Protein AF-A0A4P5XYG2-F1 (afdb_monomer_lite)

Radius of gyration: 21.18 Å; chains: 1; bounding box: 60×66×64 Å

Sequence (331 aa):
MQEANALAVLDIAAAKITAILPFGLKDFSAAGVGLDASDKENRTTISPWPIRGMYQPDTVACFTCDGQEYLVTANEGESFEYPFYNETQRVSKLKNSKDKTKPALDPTRVPLSAEGEDGHSQSDLLKSDAIGRLEVSEACGDTDQDGDYDDLVCFGARSASIWRIVPATGEAQTRIELTWDSGSEMERTLRDRMPLAFNADNRKNSSQDDRSDARGPEPEGVAVAMISNHRIIFVGLERAGGVMMWDATNPTKPIFAGYFNRRDTSIDLTVDVDGDKVPDKLADVGDLGPEGLLVIPASSSPTKRPILVVCNEVSGTLSLFDITVAEVADK

Structure (mmCIF, N/CA/C/O backbone):
data_AF-A0A4P5XYG2-F1
#
_entry.id   AF-A0A4P5XYG2-F1
#
loop_
_atom_site.group_PDB
_atom_site.id
_atom_site.type_symbol
_atom_site.label_atom_id
_atom_site.label_alt_id
_atom_site.label_comp_id
_atom_site.label_asym_id
_atom_site.label_entity_id
_atom_site.label_seq_id
_atom_site.pdbx_PDB_ins_code
_atom_site.Cartn_x
_atom_site.Cartn_y
_atom_site.Cartn_z
_atom_site.occupancy
_atom_site.B_iso_or_equiv
_atom_site.auth_seq_id
_atom_site.auth_comp_id
_atom_site.auth_asym_id
_atom_site.auth_atom_id
_atom_site.pdbx_PDB_model_num
ATOM 1 N N . MET A 1 1 ? -10.251 12.172 2.838 1.00 74.62 1 MET A N 1
ATOM 2 C CA . MET A 1 1 ? -9.502 12.074 4.118 1.00 74.62 1 MET A CA 1
ATOM 3 C C . MET A 1 1 ? -8.494 10.936 4.089 1.00 74.62 1 MET A C 1
ATOM 5 O O . MET A 1 1 ? -7.461 11.092 4.719 1.00 74.62 1 MET A O 1
ATOM 9 N N . GLN A 1 2 ? -8.773 9.843 3.369 1.00 70.12 2 GLN A N 1
ATOM 10 C CA . GLN A 1 2 ? -7.856 8.714 3.165 1.00 70.12 2 GLN A CA 1
ATOM 11 C C . GLN A 1 2 ? -6.466 9.172 2.672 1.00 70.12 2 GLN A C 1
ATOM 13 O O . GLN A 1 2 ? -5.491 9.007 3.403 1.00 70.12 2 GLN A O 1
ATOM 18 N N . GLU A 1 3 ? -6.423 9.951 1.586 1.00 77.88 3 GLU A N 1
ATOM 19 C CA . GLU A 1 3 ? -5.213 10.628 1.072 1.00 77.88 3 GLU A CA 1
ATOM 20 C C . GLU A 1 3 ? -4.538 11.582 2.079 1.00 77.88 3 GLU A C 1
ATOM 22 O O . GLU A 1 3 ? -3.357 11.878 1.967 1.00 77.88 3 GLU A O 1
ATOM 27 N N . ALA A 1 4 ? -5.258 12.050 3.106 1.00 85.31 4 ALA A N 1
ATOM 28 C CA . ALA A 1 4 ? -4.724 12.901 4.175 1.00 85.31 4 ALA A CA 1
ATOM 29 C C . ALA A 1 4 ? -4.266 12.088 5.404 1.00 85.31 4 ALA A C 1
ATOM 31 O O . ALA A 1 4 ? -4.186 12.623 6.513 1.00 85.31 4 ALA A O 1
ATOM 32 N N . ASN A 1 5 ? -4.028 10.782 5.231 1.00 95.19 5 ASN A N 1
ATOM 33 C CA . ASN A 1 5 ? -3.562 9.864 6.269 1.00 95.19 5 ASN A CA 1
ATOM 34 C C . ASN A 1 5 ? -4.470 9.828 7.521 1.00 95.19 5 ASN A C 1
ATOM 36 O O . ASN A 1 5 ? -4.013 9.651 8.658 1.00 95.19 5 ASN A O 1
ATOM 40 N N . ALA A 1 6 ? -5.785 9.982 7.320 1.00 95.25 6 ALA A N 1
ATOM 41 C CA . ALA A 1 6 ? -6.762 9.987 8.404 1.00 95.25 6 ALA A CA 1
ATOM 42 C C . ALA A 1 6 ? -8.130 9.405 8.015 1.00 95.25 6 ALA A C 1
ATOM 44 O O . ALA A 1 6 ? -8.589 9.481 6.874 1.00 95.25 6 ALA A O 1
ATOM 45 N N . LEU A 1 7 ? -8.841 8.894 9.018 1.00 94.81 7 LEU A N 1
ATOM 46 C CA . LEU A 1 7 ? -10.218 8.428 8.922 1.00 94.81 7 LEU A CA 1
ATOM 47 C C . LEU A 1 7 ? -11.157 9.409 9.627 1.00 94.81 7 LEU A C 1
ATOM 49 O O . LEU A 1 7 ? -10.974 9.718 10.802 1.00 94.81 7 LEU A O 1
ATOM 53 N N . ALA A 1 8 ? -12.197 9.875 8.939 1.00 93.75 8 ALA A N 1
ATOM 54 C CA . ALA A 1 8 ? -13.232 10.693 9.561 1.00 93.75 8 ALA A CA 1
ATOM 55 C C . ALA A 1 8 ? -14.416 9.831 10.013 1.00 93.75 8 ALA A C 1
ATOM 57 O O . ALA A 1 8 ? -14.919 9.005 9.253 1.00 93.75 8 ALA A O 1
ATOM 58 N N . VAL A 1 9 ? -14.894 10.061 11.235 1.00 91.94 9 VAL A N 1
ATOM 59 C CA . VAL A 1 9 ? -16.120 9.444 11.754 1.00 91.94 9 VAL A CA 1
ATOM 60 C C . VAL A 1 9 ? -17.275 10.412 11.520 1.00 91.94 9 VAL A C 1
ATOM 62 O O . VAL A 1 9 ? -17.274 11.521 12.054 1.00 91.94 9 VAL A O 1
ATOM 65 N N . LEU A 1 10 ? -18.248 10.001 10.707 1.00 93.00 10 LEU A N 1
ATOM 66 C CA . LEU A 1 10 ? -19.423 10.796 10.355 1.00 93.00 10 LEU A CA 1
ATOM 67 C C . LEU A 1 10 ? -20.662 10.263 11.078 1.00 93.00 10 LEU A C 1
ATOM 69 O O . LEU A 1 10 ? -21.068 9.120 10.875 1.00 93.00 10 LEU A O 1
ATOM 73 N N . ASP A 1 11 ? -21.309 11.121 11.860 1.00 93.12 11 ASP A N 1
ATOM 74 C CA . ASP A 1 11 ? -22.700 10.911 12.247 1.00 93.12 11 ASP A CA 1
ATOM 75 C C . ASP A 1 11 ? -23.596 11.334 11.076 1.00 93.12 11 ASP A C 1
ATOM 77 O O . ASP A 1 11 ? -23.720 12.522 10.765 1.00 93.12 11 ASP A O 1
ATOM 81 N N . ILE A 1 12 ? -24.196 10.346 10.411 1.00 95.50 12 ILE A N 1
ATOM 82 C CA . ILE A 1 12 ? -25.037 10.555 9.227 1.00 95.50 12 ILE A CA 1
ATOM 83 C C . ILE A 1 12 ? -26.323 11.301 9.593 1.00 95.50 12 ILE A C 1
ATOM 85 O O . ILE A 1 12 ? -26.733 12.203 8.865 1.00 95.50 12 ILE A O 1
ATOM 89 N N . ALA A 1 13 ? -26.956 10.957 10.718 1.00 96.50 13 ALA A N 1
ATOM 90 C CA . ALA A 1 13 ? -28.218 11.570 11.124 1.00 96.50 13 ALA A CA 1
ATOM 91 C C . ALA A 1 13 ? -28.021 13.039 11.523 1.00 96.50 13 ALA A C 1
ATOM 93 O O . ALA A 1 13 ? -28.857 13.884 11.204 1.00 96.50 13 ALA A O 1
ATOM 94 N N . ALA A 1 14 ? -26.903 13.346 12.186 1.00 96.44 14 ALA A N 1
ATOM 95 C CA . ALA A 1 14 ? -26.540 14.707 12.569 1.00 96.44 14 ALA A CA 1
ATOM 96 C C . ALA A 1 14 ? -25.789 15.487 11.473 1.00 96.44 14 ALA A C 1
ATOM 98 O O . ALA A 1 14 ? -25.528 16.676 11.662 1.00 96.44 14 ALA A O 1
ATOM 99 N N . ALA A 1 15 ? -25.415 14.836 10.365 1.00 96.38 15 ALA A N 1
ATOM 100 C CA . ALA A 1 15 ? -24.555 15.379 9.311 1.00 96.38 15 ALA A CA 1
ATOM 101 C C . ALA A 1 15 ? -23.270 16.038 9.860 1.00 96.38 15 ALA A C 1
ATOM 103 O O . ALA A 1 15 ? -22.881 17.129 9.438 1.00 96.38 15 ALA A O 1
ATOM 104 N N . LYS A 1 16 ? -22.619 15.394 10.840 1.00 95.94 16 LYS A N 1
ATOM 105 C CA . LYS A 1 16 ? -21.484 15.968 11.580 1.00 95.94 16 LYS A CA 1
ATOM 106 C C . LYS A 1 16 ? -20.299 15.009 11.651 1.00 95.94 16 LYS A C 1
ATOM 108 O O . LYS A 1 16 ? -20.451 13.861 12.057 1.00 95.94 16 LYS A O 1
ATOM 113 N N . ILE A 1 17 ? -19.102 15.520 11.361 1.00 94.19 17 ILE A N 1
ATOM 114 C CA . ILE A 1 17 ? -17.851 14.824 11.686 1.00 94.19 17 ILE A CA 1
ATOM 115 C C . ILE A 1 17 ? -17.644 14.866 13.202 1.00 94.19 17 ILE A C 1
ATOM 117 O O . ILE A 1 17 ? -17.566 15.941 13.803 1.00 94.19 17 ILE A O 1
ATOM 121 N N . THR A 1 18 ? -17.600 13.695 13.828 1.00 92.06 18 THR A N 1
ATOM 122 C CA . THR A 1 18 ? -17.490 13.532 15.283 1.00 92.06 18 THR A CA 1
ATOM 123 C C . THR A 1 18 ? -16.067 13.237 15.735 1.00 92.06 18 THR A C 1
ATOM 125 O O . THR A 1 18 ? -15.728 13.556 16.873 1.00 92.06 18 THR A O 1
ATOM 128 N N . ALA A 1 19 ? -15.228 12.688 14.854 1.00 92.25 19 ALA A N 1
ATOM 129 C CA . ALA A 1 19 ? -13.811 12.462 15.108 1.00 92.25 19 ALA A CA 1
ATOM 130 C C . ALA A 1 19 ? -13.001 12.425 13.804 1.00 92.25 19 ALA A C 1
ATOM 132 O O . ALA A 1 19 ? -13.528 12.095 12.740 1.00 92.25 19 ALA A O 1
ATOM 133 N N . ILE A 1 20 ? -11.709 12.726 13.920 1.00 94.62 20 ILE A N 1
ATOM 134 C CA . ILE A 1 20 ? -10.689 12.469 12.900 1.00 94.62 20 ILE A CA 1
ATOM 135 C C . ILE A 1 20 ? -9.643 11.577 13.564 1.00 94.62 20 ILE A C 1
ATOM 137 O O . ILE A 1 20 ? -9.062 11.957 14.579 1.00 94.62 20 ILE A O 1
ATOM 141 N N . LEU A 1 21 ? -9.456 10.377 13.025 1.00 95.69 21 LEU A N 1
ATOM 142 C CA . LEU A 1 21 ? -8.581 9.345 13.565 1.00 95.69 21 LEU A CA 1
ATOM 143 C C . LEU A 1 21 ? -7.348 9.244 12.659 1.00 95.69 21 LEU A C 1
ATOM 145 O O . LEU A 1 21 ? -7.500 8.861 11.499 1.00 95.69 21 LEU A O 1
ATOM 149 N N . PRO A 1 22 ? -6.146 9.608 13.131 1.00 96.19 22 PRO A N 1
ATOM 150 C CA . PRO A 1 22 ? -4.943 9.506 12.314 1.00 96.19 22 PRO A CA 1
ATOM 151 C C . PRO A 1 22 ? -4.521 8.040 12.174 1.00 96.19 22 PRO A C 1
ATOM 153 O O . PRO A 1 22 ? -4.523 7.307 13.164 1.00 96.19 22 PRO A O 1
ATOM 156 N N . PHE A 1 23 ? -4.104 7.623 10.976 1.00 97.19 23 PHE A N 1
ATOM 157 C CA . PHE A 1 23 ? -3.462 6.312 10.807 1.00 97.19 23 PHE A CA 1
ATOM 158 C C . PHE A 1 23 ? -2.011 6.321 11.319 1.00 97.19 23 PHE A C 1
ATOM 160 O O . PHE A 1 23 ? -1.492 5.297 11.751 1.00 97.19 23 PHE A O 1
ATOM 167 N N . GLY A 1 24 ? -1.371 7.493 11.359 1.00 96.31 24 GLY A N 1
ATOM 168 C CA . GLY A 1 24 ? -0.017 7.656 11.888 1.00 96.31 24 GLY A CA 1
ATOM 169 C C . GLY A 1 24 ? 1.061 7.312 10.863 1.00 96.31 24 GLY A C 1
ATOM 170 O O . GLY A 1 24 ? 0.833 7.411 9.658 1.00 96.31 24 GLY A O 1
ATOM 171 N N . LEU A 1 25 ? 2.249 6.953 11.349 1.00 96.50 25 LEU A N 1
ATOM 172 C CA . LEU A 1 25 ? 3.424 6.697 10.518 1.00 96.50 25 LEU A CA 1
ATOM 173 C C . LEU A 1 25 ? 3.980 5.290 10.765 1.00 96.50 25 LEU A C 1
ATOM 175 O O . LEU A 1 25 ? 4.040 4.834 11.910 1.00 96.50 25 LEU A O 1
ATOM 179 N N . LYS A 1 26 ? 4.420 4.626 9.698 1.00 96.94 26 LYS A N 1
ATOM 180 C CA . LYS A 1 26 ? 5.211 3.393 9.728 1.00 96.94 26 LYS A CA 1
ATOM 181 C C . LYS A 1 26 ? 6.693 3.741 9.802 1.00 96.94 26 LYS A C 1
ATOM 183 O O . LYS A 1 26 ? 7.144 4.617 9.078 1.00 96.94 26 LYS A O 1
ATOM 188 N N . ASP A 1 27 ? 7.443 3.056 10.656 1.00 94.94 27 ASP A N 1
ATOM 189 C CA . ASP A 1 27 ? 8.897 3.204 10.771 1.00 94.94 27 ASP A CA 1
ATOM 190 C C . ASP A 1 27 ? 9.598 2.182 9.868 1.00 94.94 27 ASP A C 1
ATOM 192 O O . ASP A 1 27 ? 9.551 0.983 10.145 1.00 94.94 27 ASP A O 1
ATOM 196 N N . PHE A 1 28 ? 10.241 2.639 8.790 1.00 94.44 28 PHE A N 1
ATOM 197 C CA . PHE A 1 28 ? 10.941 1.769 7.840 1.00 94.44 28 PHE A CA 1
ATOM 198 C C . PHE A 1 28 ? 12.318 1.304 8.330 1.00 94.44 28 PHE A C 1
ATOM 200 O O . PHE A 1 28 ? 12.959 0.506 7.646 1.00 94.44 28 PHE A O 1
ATOM 207 N N . SER A 1 29 ? 12.777 1.735 9.508 1.00 89.75 29 SER A N 1
ATOM 208 C CA . SER A 1 29 ? 14.052 1.281 10.078 1.00 89.75 29 SER A CA 1
ATOM 209 C C . SER A 1 29 ? 13.936 -0.065 10.800 1.00 89.75 29 SER A C 1
ATOM 211 O O . SER A 1 29 ? 14.938 -0.749 11.024 1.00 89.75 29 SER A O 1
ATOM 213 N N . ALA A 1 30 ? 12.714 -0.479 11.147 1.00 87.81 30 ALA A N 1
ATOM 214 C CA . ALA A 1 30 ? 12.487 -1.706 11.891 1.00 87.81 30 ALA A CA 1
ATOM 215 C C . ALA A 1 30 ? 12.701 -2.972 11.033 1.00 87.81 30 ALA A C 1
ATOM 217 O O . ALA A 1 30 ? 12.627 -2.988 9.800 1.00 87.81 30 ALA A O 1
ATOM 218 N N . ALA A 1 31 ? 12.970 -4.092 11.705 1.00 84.56 31 ALA A N 1
ATOM 219 C CA . ALA A 1 31 ? 13.205 -5.366 11.035 1.00 84.56 31 ALA A CA 1
ATOM 220 C C . ALA A 1 31 ? 11.949 -5.860 10.292 1.00 84.56 31 ALA A C 1
ATOM 222 O O . ALA A 1 31 ? 10.852 -5.892 10.845 1.00 84.56 31 ALA A O 1
ATOM 223 N N . GLY A 1 32 ? 12.120 -6.300 9.041 1.00 84.62 32 GLY A N 1
ATOM 224 C CA . GLY A 1 32 ? 11.050 -6.904 8.233 1.00 84.62 32 GLY A CA 1
ATOM 225 C C . GLY A 1 32 ? 10.075 -5.920 7.575 1.00 84.62 32 GLY A C 1
ATOM 226 O O . GLY A 1 32 ? 9.210 -6.369 6.810 1.00 84.62 32 GLY A O 1
ATOM 227 N N . VAL A 1 33 ? 10.238 -4.617 7.824 1.00 91.50 33 VAL A N 1
ATOM 228 C CA . VAL A 1 33 ? 9.376 -3.549 7.296 1.00 91.50 33 VAL A CA 1
ATOM 229 C C . VAL A 1 33 ? 10.067 -2.599 6.327 1.00 91.50 33 VAL A C 1
ATOM 231 O O . VAL A 1 33 ? 9.374 -1.733 5.824 1.00 91.50 33 VAL A O 1
ATOM 234 N N . GLY A 1 34 ? 11.364 -2.772 6.046 1.00 92.06 34 GLY A N 1
ATOM 235 C CA . GLY A 1 34 ? 12.136 -1.935 5.118 1.00 92.06 34 GLY A CA 1
ATOM 236 C C . GLY A 1 34 ? 11.562 -1.850 3.698 1.00 92.06 34 GLY A C 1
ATOM 237 O O . GLY A 1 34 ? 10.601 -2.546 3.378 1.00 92.06 34 GLY A O 1
ATOM 238 N N . LEU A 1 35 ? 12.164 -1.025 2.848 1.00 95.12 35 LEU A N 1
ATOM 239 C CA . LEU A 1 35 ? 11.697 -0.771 1.484 1.00 95.12 35 LEU A CA 1
ATOM 240 C C . LEU A 1 35 ? 12.853 -0.737 0.483 1.00 95.12 35 LEU A C 1
ATOM 242 O O . LEU A 1 35 ? 14.012 -0.553 0.874 1.00 95.12 35 LEU A O 1
ATOM 246 N N . ASP A 1 36 ? 12.528 -0.909 -0.792 1.00 95.50 36 ASP A N 1
ATOM 247 C CA . ASP A 1 36 ? 13.401 -0.517 -1.900 1.00 95.50 36 ASP A CA 1
ATOM 248 C C . ASP A 1 36 ? 13.224 0.982 -2.189 1.00 95.50 36 ASP A C 1
ATOM 250 O O . ASP A 1 36 ? 12.111 1.439 -2.459 1.00 95.50 36 ASP A O 1
ATOM 254 N N . ALA A 1 37 ? 14.291 1.766 -2.002 1.00 93.19 37 ALA A N 1
ATOM 255 C CA . ALA A 1 37 ? 14.208 3.230 -1.920 1.00 93.19 37 ALA A CA 1
ATOM 256 C C . ALA A 1 37 ? 14.629 3.950 -3.204 1.00 93.19 37 ALA A C 1
ATOM 258 O O . ALA A 1 37 ? 14.589 5.185 -3.244 1.00 93.19 37 ALA A O 1
ATOM 259 N N . SER A 1 38 ? 15.120 3.218 -4.204 1.00 93.56 38 SER A N 1
ATOM 260 C CA . SER A 1 38 ? 15.824 3.810 -5.332 1.00 93.56 38 SER A CA 1
ATOM 261 C C . SER A 1 38 ? 15.597 3.033 -6.616 1.00 93.56 38 SER A C 1
ATOM 263 O O . SER A 1 38 ? 15.911 1.864 -6.706 1.00 93.56 38 SER A O 1
ATOM 265 N N . ASP A 1 39 ? 15.210 3.752 -7.664 1.00 93.31 39 ASP A N 1
ATOM 266 C CA . ASP A 1 39 ? 15.129 3.277 -9.050 1.00 93.31 39 ASP A CA 1
ATOM 267 C C . ASP A 1 39 ? 16.491 3.349 -9.793 1.00 93.31 39 ASP A C 1
ATOM 269 O O . ASP A 1 39 ? 16.554 3.470 -11.028 1.00 93.31 39 ASP A O 1
ATOM 273 N N . LYS A 1 40 ? 17.614 3.474 -9.069 1.00 91.69 40 LYS A N 1
ATOM 274 C CA . LYS A 1 40 ? 18.964 3.703 -9.642 1.00 91.69 40 LYS A CA 1
ATOM 275 C C . LYS A 1 40 ? 20.040 2.782 -9.091 1.00 91.69 40 LYS A C 1
ATOM 277 O O . LYS A 1 40 ? 21.154 2.776 -9.625 1.00 91.69 40 LYS A O 1
ATOM 282 N N . GLU A 1 41 ? 19.735 2.002 -8.068 1.00 71.62 41 GLU A N 1
ATOM 283 C CA . GLU A 1 41 ? 20.528 0.832 -7.745 1.00 71.62 41 GLU A CA 1
ATOM 284 C C . GLU A 1 41 ? 20.230 -0.219 -8.816 1.00 71.62 41 GLU A C 1
ATOM 286 O O . GLU A 1 41 ? 19.095 -0.604 -9.024 1.00 71.62 41 GLU A O 1
ATOM 291 N N . ASN A 1 42 ? 21.225 -0.681 -9.576 1.00 74.06 42 ASN A N 1
ATOM 292 C CA . ASN A 1 42 ? 21.008 -1.680 -10.641 1.00 74.06 42 ASN A CA 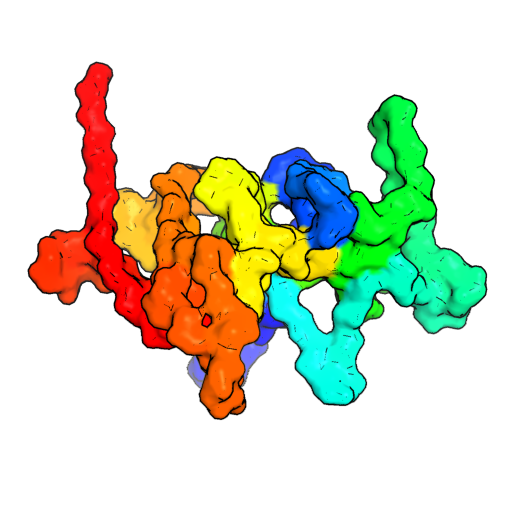1
ATOM 293 C C . ASN A 1 42 ? 20.647 -3.086 -10.079 1.00 74.06 42 ASN A C 1
ATOM 295 O O . ASN A 1 42 ? 21.102 -4.106 -10.604 1.00 74.06 42 ASN A O 1
ATOM 299 N N . ARG A 1 43 ? 19.930 -3.148 -8.953 1.00 81.12 43 ARG A N 1
ATOM 300 C CA . ARG A 1 43 ? 19.516 -4.319 -8.185 1.00 81.12 43 ARG A CA 1
ATOM 301 C C . ARG A 1 43 ? 18.356 -3.933 -7.258 1.00 81.12 43 ARG A C 1
ATOM 303 O O . ARG A 1 43 ? 18.395 -2.872 -6.666 1.00 81.12 43 ARG A O 1
ATOM 310 N N . THR A 1 44 ? 17.423 -4.851 -7.033 1.00 86.56 44 THR A N 1
ATOM 311 C CA . THR A 1 44 ? 16.381 -4.688 -6.010 1.00 86.56 44 THR A CA 1
ATOM 312 C C . THR A 1 44 ? 16.955 -4.898 -4.603 1.00 86.56 44 THR A C 1
ATOM 314 O O . THR A 1 44 ? 17.360 -6.021 -4.262 1.00 86.56 44 THR A O 1
ATOM 317 N N . THR A 1 45 ? 16.947 -3.863 -3.763 1.00 87.25 45 THR A N 1
ATOM 318 C CA . THR A 1 45 ? 17.389 -3.892 -2.366 1.00 87.25 45 THR A CA 1
ATOM 319 C C . THR A 1 45 ? 16.300 -3.412 -1.399 1.00 87.25 45 THR A C 1
ATOM 321 O O . THR A 1 45 ? 16.227 -2.252 -1.013 1.00 87.25 45 THR A O 1
ATOM 324 N N . ILE A 1 46 ? 15.545 -4.357 -0.836 1.00 92.31 46 ILE A N 1
ATOM 325 C CA . ILE A 1 46 ? 14.626 -4.065 0.276 1.00 92.31 46 ILE A CA 1
ATOM 326 C C . ILE A 1 46 ? 15.424 -3.989 1.584 1.00 92.31 46 ILE A C 1
ATOM 328 O O . ILE A 1 46 ? 15.834 -5.026 2.120 1.00 92.31 46 ILE A O 1
ATOM 332 N N . SER A 1 47 ? 15.620 -2.777 2.104 1.00 90.12 47 SER A N 1
ATOM 333 C CA . SER A 1 47 ? 16.465 -2.497 3.274 1.00 90.12 47 SER A CA 1
ATOM 334 C C . SER A 1 47 ? 15.756 -1.645 4.322 1.00 90.12 47 SER A C 1
ATOM 336 O O . SER A 1 47 ? 14.835 -0.895 3.994 1.00 90.12 47 SER A O 1
ATOM 338 N N . PRO A 1 48 ? 16.164 -1.737 5.600 1.00 90.19 48 PRO A N 1
ATOM 339 C CA . PRO A 1 48 ? 15.747 -0.761 6.590 1.00 90.19 48 PRO A CA 1
ATOM 340 C C . PRO A 1 48 ? 16.355 0.608 6.273 1.00 90.19 48 PRO A C 1
ATOM 342 O O . PRO A 1 48 ? 17.538 0.706 5.943 1.00 90.19 48 PRO A O 1
ATOM 345 N N . TRP A 1 49 ? 15.559 1.661 6.431 1.00 88.25 49 TRP A N 1
ATOM 346 C CA . TRP A 1 49 ? 15.991 3.044 6.227 1.00 88.25 49 TRP A CA 1
ATOM 347 C C . TRP A 1 49 ? 15.481 3.948 7.354 1.00 88.25 49 TRP A C 1
ATOM 349 O O . TRP A 1 49 ? 14.400 3.686 7.880 1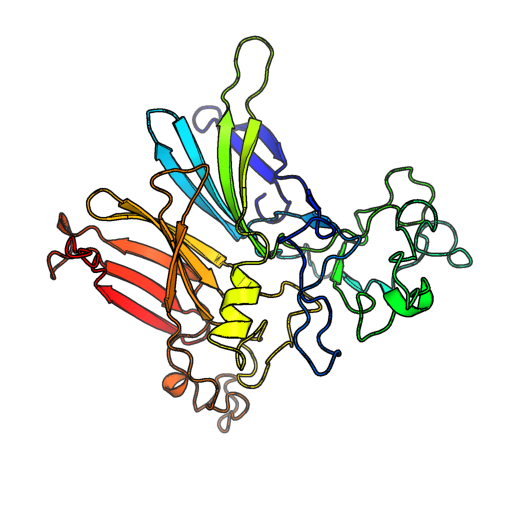.00 88.25 49 TRP A O 1
ATOM 359 N N . PRO A 1 50 ? 16.198 5.029 7.721 1.00 87.81 50 PRO A N 1
ATOM 360 C CA . PRO A 1 50 ? 15.751 5.999 8.724 1.00 87.81 50 PRO A CA 1
ATOM 361 C C . PRO A 1 50 ? 14.676 6.939 8.143 1.00 87.81 50 PRO A C 1
ATOM 363 O O . PRO A 1 50 ? 14.852 8.153 8.072 1.00 87.81 50 PRO A O 1
ATOM 366 N N . ILE A 1 51 ? 13.581 6.355 7.660 1.00 91.25 51 ILE A N 1
ATOM 367 C CA . ILE A 1 51 ? 12.460 7.019 6.993 1.00 91.25 51 ILE A CA 1
ATOM 368 C C . ILE A 1 51 ? 11.167 6.541 7.646 1.00 91.25 51 ILE A C 1
ATOM 370 O O . ILE A 1 51 ? 11.061 5.402 8.112 1.00 91.25 51 ILE A O 1
ATOM 374 N N . ARG A 1 52 ? 10.159 7.407 7.648 1.00 95.44 52 ARG A N 1
ATOM 375 C CA . ARG A 1 52 ? 8.798 7.067 8.043 1.00 95.44 52 ARG A CA 1
ATOM 376 C C . ARG A 1 52 ? 7.860 7.141 6.842 1.00 95.44 52 ARG A C 1
ATOM 378 O O . ARG A 1 52 ? 8.029 8.013 6.004 1.00 95.44 52 ARG A O 1
ATOM 385 N N . GLY A 1 53 ? 6.863 6.267 6.774 1.00 96.25 53 GLY A N 1
ATOM 386 C CA . GLY A 1 53 ? 5.812 6.302 5.751 1.00 96.25 53 GLY A CA 1
ATOM 387 C C . GLY A 1 53 ? 4.468 6.676 6.334 1.00 96.25 53 GLY A C 1
ATOM 388 O O . GLY A 1 53 ? 4.082 6.140 7.374 1.00 96.25 53 GLY A O 1
ATOM 389 N N . MET A 1 54 ? 3.728 7.556 5.672 1.00 97.31 54 MET A N 1
ATOM 390 C CA . MET A 1 54 ? 2.313 7.746 5.992 1.00 97.31 54 MET A CA 1
ATOM 391 C C . MET A 1 54 ? 1.528 6.499 5.586 1.00 97.31 54 MET A C 1
ATOM 393 O O . MET A 1 54 ? 1.675 6.035 4.466 1.00 97.31 54 MET A O 1
ATOM 397 N N . TYR A 1 55 ? 0.680 5.954 6.463 1.00 97.75 55 TYR A N 1
ATOM 398 C CA . TYR A 1 55 ? -0.167 4.818 6.074 1.00 97.75 55 TYR A CA 1
ATOM 399 C C . TYR A 1 55 ? -1.078 5.164 4.898 1.00 97.75 55 TYR A C 1
ATOM 401 O O . TYR A 1 55 ? -1.221 4.338 4.015 1.00 97.75 55 TYR A O 1
ATOM 409 N N . GLN A 1 56 ? -1.632 6.378 4.873 1.00 96.19 56 GLN A N 1
ATOM 410 C CA . GLN A 1 56 ? -2.191 7.041 3.690 1.00 96.19 56 GLN A CA 1
ATOM 411 C C . GLN A 1 56 ? -2.897 6.084 2.721 1.00 96.19 56 GLN A C 1
ATOM 413 O O . GLN A 1 56 ? -2.407 5.837 1.618 1.00 96.19 56 GLN A O 1
ATOM 418 N N . PRO A 1 57 ? -3.992 5.460 3.179 1.00 96.38 57 PRO A N 1
ATOM 419 C CA . PRO A 1 57 ? -4.611 4.421 2.396 1.00 96.38 57 PRO A CA 1
ATOM 420 C C . PRO A 1 57 ? -5.323 4.992 1.184 1.00 96.38 57 PRO A C 1
ATOM 422 O O . PRO A 1 57 ? -5.873 6.085 1.286 1.00 96.38 57 PRO A O 1
ATOM 425 N N . ASP A 1 58 ? -5.375 4.222 0.106 1.00 95.00 58 ASP A N 1
ATOM 426 C CA . ASP A 1 58 ? -6.316 4.459 -0.980 1.00 95.00 58 ASP A CA 1
ATOM 427 C C . AS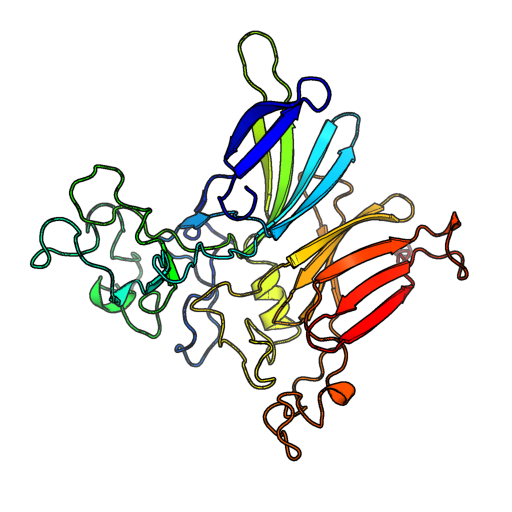P A 1 58 ? -7.676 3.864 -0.569 1.00 95.00 58 ASP A C 1
ATOM 429 O O . ASP A 1 58 ? -8.564 4.538 -0.024 1.00 95.00 58 ASP A O 1
ATOM 433 N N . THR A 1 59 ? -7.792 2.536 -0.655 1.00 95.94 59 THR A N 1
ATOM 434 C CA . THR A 1 59 ? -9.033 1.837 -0.338 1.00 95.94 59 THR A CA 1
ATOM 435 C C . THR A 1 59 ? -9.066 1.336 1.106 1.00 95.94 59 THR A C 1
ATOM 437 O O . THR A 1 59 ? -8.082 0.873 1.693 1.00 95.94 59 THR A O 1
ATOM 440 N N . VAL A 1 60 ? -10.266 1.389 1.696 1.00 96.31 60 VAL A N 1
ATOM 441 C CA . VAL A 1 60 ? -10.562 0.862 3.032 1.00 96.31 60 VAL A CA 1
ATOM 442 C C . VAL A 1 60 ? -11.740 -0.107 2.947 1.00 96.31 60 VAL A C 1
ATOM 444 O O . VAL A 1 60 ? -12.809 0.245 2.453 1.00 96.31 60 VAL A O 1
ATOM 447 N N . ALA A 1 61 ? -11.574 -1.309 3.490 1.00 97.12 61 ALA A N 1
ATOM 448 C CA . ALA A 1 61 ? -12.649 -2.278 3.690 1.00 97.12 61 ALA A CA 1
ATOM 449 C C . ALA A 1 61 ? -12.887 -2.514 5.187 1.00 97.12 61 ALA A C 1
ATOM 451 O O . ALA A 1 61 ? -12.002 -2.283 6.008 1.00 97.12 61 ALA A O 1
ATOM 452 N N . CYS A 1 62 ? -14.068 -3.000 5.566 1.00 96.94 62 CYS A N 1
ATOM 453 C CA . CYS A 1 62 ? -14.385 -3.319 6.957 1.00 96.94 62 CYS A CA 1
ATOM 454 C C . CYS A 1 62 ? -14.845 -4.769 7.121 1.00 96.94 62 CYS A C 1
ATOM 456 O O . CYS A 1 62 ? -15.405 -5.378 6.208 1.00 96.94 62 CYS A O 1
ATOM 458 N N . PHE A 1 63 ? -14.614 -5.330 8.306 1.00 97.75 63 PHE A N 1
ATOM 459 C CA . PHE A 1 63 ? -15.184 -6.614 8.700 1.00 97.75 63 PHE A CA 1
ATOM 460 C C . PHE A 1 63 ? -15.368 -6.699 10.216 1.00 97.75 63 PHE A C 1
ATOM 462 O O . PHE A 1 63 ? -14.764 -5.952 10.984 1.00 97.75 63 PHE A O 1
ATOM 469 N N . THR A 1 64 ? -16.172 -7.666 10.654 1.00 97.69 64 THR A N 1
ATOM 470 C CA . THR A 1 64 ? -16.346 -7.992 12.073 1.00 97.69 64 THR A CA 1
ATOM 471 C C . THR A 1 64 ? -15.756 -9.369 12.373 1.00 97.69 64 THR A C 1
ATOM 473 O O . THR A 1 64 ? -15.940 -10.323 11.608 1.00 97.69 64 THR A O 1
ATOM 476 N N . CYS A 1 65 ? -15.052 -9.489 13.497 1.00 96.69 65 CYS A N 1
ATOM 477 C CA . CYS A 1 65 ? -14.576 -10.755 14.052 1.00 96.69 65 CYS A CA 1
ATOM 478 C C . CYS A 1 65 ? -14.913 -10.794 15.540 1.00 96.69 65 CYS A C 1
ATOM 480 O O . CYS A 1 65 ? -14.519 -9.889 16.266 1.00 96.69 65 CYS A O 1
ATOM 482 N N . ASP A 1 66 ? -15.665 -11.804 15.982 1.00 95.06 66 ASP A N 1
ATOM 483 C CA . ASP A 1 66 ? -16.028 -11.998 17.396 1.00 95.06 66 ASP A CA 1
ATOM 484 C C . ASP A 1 66 ? -16.640 -10.753 18.071 1.00 95.06 66 ASP A C 1
ATOM 486 O O . ASP A 1 66 ? -16.386 -10.454 19.234 1.00 95.06 66 ASP A O 1
ATOM 490 N N . GLY A 1 67 ? -17.447 -9.995 17.318 1.00 96.06 67 GLY A N 1
ATOM 491 C CA . GLY A 1 67 ? -18.081 -8.756 17.783 1.00 96.06 67 GLY A CA 1
ATOM 492 C C . GLY A 1 67 ? -17.179 -7.515 17.775 1.00 96.06 67 GLY A C 1
ATOM 493 O O . GLY A 1 67 ? -17.663 -6.428 18.074 1.00 96.06 67 GLY A O 1
ATOM 494 N N . GLN A 1 68 ? -15.904 -7.646 17.403 1.00 97.75 68 GLN A N 1
ATOM 495 C CA . GLN A 1 68 ? -14.972 -6.536 17.215 1.00 97.75 68 GLN A CA 1
ATOM 496 C C . GLN A 1 68 ? -14.952 -6.085 15.747 1.00 97.75 68 GLN A C 1
ATOM 498 O O . GLN A 1 68 ? -14.820 -6.904 14.836 1.00 97.75 68 GLN A O 1
ATOM 503 N N . GLU A 1 69 ? -15.059 -4.776 15.518 1.00 97.81 69 GLU A N 1
ATOM 504 C CA . GLU A 1 69 ? -14.933 -4.157 14.196 1.00 97.81 69 GLU A CA 1
ATOM 505 C C . GLU A 1 69 ? -13.470 -3.908 13.826 1.00 97.81 69 GLU A C 1
ATOM 507 O O . GLU A 1 69 ? -12.672 -3.437 14.649 1.00 97.81 69 GLU A O 1
ATOM 512 N N . TYR A 1 70 ? -13.145 -4.203 12.572 1.00 98.44 70 TYR A N 1
ATOM 513 C CA . TYR A 1 70 ? -11.831 -4.015 11.983 1.00 98.44 70 TYR A CA 1
ATOM 514 C C . TYR A 1 70 ? -11.928 -3.286 10.645 1.00 98.44 70 TYR A C 1
ATOM 516 O O . TYR A 1 70 ? -12.906 -3.432 9.908 1.00 98.44 70 TYR A O 1
ATOM 524 N N . LEU A 1 71 ? -10.870 -2.552 10.324 1.00 98.19 71 LEU A N 1
ATOM 525 C CA . LEU A 1 71 ? -10.614 -1.968 9.015 1.00 98.19 71 LEU A CA 1
ATOM 526 C C . LEU A 1 71 ? -9.439 -2.692 8.371 1.00 98.19 71 LEU A C 1
ATOM 528 O O . LEU A 1 71 ? -8.481 -3.037 9.059 1.00 98.19 71 LEU A O 1
ATOM 532 N N . VAL A 1 72 ? -9.498 -2.866 7.060 1.00 98.56 72 VAL A N 1
ATOM 533 C CA . VAL A 1 72 ? -8.363 -3.240 6.221 1.00 98.56 72 VAL A CA 1
ATOM 534 C C . VAL A 1 72 ? -8.055 -2.067 5.318 1.00 98.56 72 VAL A C 1
ATOM 536 O O . VAL A 1 72 ? -8.978 -1.504 4.732 1.00 98.56 72 VAL A O 1
ATOM 539 N N . THR A 1 73 ? -6.785 -1.711 5.204 1.00 98.44 73 THR A N 1
ATOM 540 C CA . THR A 1 73 ? -6.336 -0.601 4.368 1.00 98.44 73 THR A CA 1
ATOM 541 C C . THR A 1 73 ? -5.301 -1.061 3.354 1.00 98.44 73 THR A C 1
ATOM 543 O O . THR A 1 73 ? -4.460 -1.895 3.692 1.00 98.44 73 THR A O 1
ATOM 546 N N . ALA A 1 74 ? -5.366 -0.525 2.137 1.00 98.06 74 ALA A N 1
ATOM 547 C CA . ALA A 1 74 ? -4.299 -0.593 1.143 1.00 98.06 74 ALA A CA 1
ATOM 548 C C . ALA A 1 74 ? -3.543 0.735 1.159 1.00 98.06 74 ALA A C 1
ATOM 550 O O . ALA A 1 74 ? -4.117 1.779 0.875 1.00 98.06 74 ALA A O 1
ATOM 551 N N . ASN A 1 75 ? -2.292 0.700 1.607 1.00 98.19 75 ASN A N 1
ATOM 552 C CA . ASN A 1 75 ? -1.506 1.875 1.966 1.00 98.19 75 ASN A CA 1
ATOM 553 C C . ASN A 1 75 ? -0.629 2.339 0.800 1.00 98.19 75 ASN A C 1
ATOM 555 O O . ASN A 1 75 ? 0.584 2.094 0.804 1.00 98.19 75 ASN A O 1
ATOM 559 N N . GLU A 1 76 ? -1.269 2.951 -0.189 1.00 96.19 76 GLU A N 1
ATOM 560 C CA . GLU A 1 76 ? -0.680 3.320 -1.475 1.00 96.19 76 GLU A CA 1
ATOM 561 C C . GLU A 1 76 ? 0.260 4.529 -1.371 1.00 96.19 76 GLU A C 1
ATOM 563 O O . GLU A 1 76 ? 1.464 4.400 -1.600 1.00 96.19 76 GLU A O 1
ATOM 568 N N . GLY A 1 77 ? -0.269 5.674 -0.922 1.00 95.00 77 GLY A N 1
ATOM 569 C CA . GLY A 1 77 ? 0.491 6.911 -0.778 1.00 95.00 77 GLY A CA 1
ATOM 570 C C . GLY A 1 77 ? 0.287 7.956 -1.874 1.00 95.00 77 GLY A C 1
ATOM 571 O O . GLY A 1 77 ? 1.271 8.557 -2.321 1.00 95.00 77 GLY A O 1
ATOM 572 N N . GLU A 1 78 ? -0.948 8.212 -2.305 1.00 90.88 78 GLU A N 1
ATOM 573 C CA . GLU A 1 78 ? -1.222 9.342 -3.199 1.00 90.88 78 GLU A CA 1
ATOM 574 C C . GLU A 1 78 ? -0.871 10.681 -2.524 1.00 90.88 78 GLU A C 1
ATOM 576 O O . GLU A 1 78 ? -1.272 10.977 -1.398 1.00 90.88 78 GLU A O 1
ATOM 581 N N . SER A 1 79 ? -0.083 11.503 -3.208 1.00 87.31 79 SER A N 1
ATOM 582 C CA . SER A 1 79 ? 0.384 12.800 -2.708 1.00 87.31 79 SER A CA 1
ATOM 583 C C . SER A 1 79 ? -0.638 13.911 -2.933 1.00 87.31 79 SER A C 1
ATOM 585 O O . SER A 1 79 ? -1.433 13.881 -3.867 1.00 87.31 79 SER A O 1
ATOM 587 N N . PHE A 1 80 ? -0.573 14.969 -2.124 1.00 83.81 80 PHE A N 1
ATOM 588 C CA . PHE A 1 80 ? -1.446 16.124 -2.307 1.00 83.81 80 PHE A CA 1
ATOM 589 C C . PHE A 1 80 ? -0.905 17.071 -3.398 1.00 83.81 80 PHE A C 1
ATOM 591 O O . PHE A 1 80 ? -0.148 18.007 -3.119 1.00 83.81 80 PHE A O 1
ATOM 598 N N . GLU A 1 81 ? -1.310 16.851 -4.654 1.00 82.56 81 GLU A N 1
ATOM 599 C CA . GLU A 1 81 ? -0.864 17.641 -5.812 1.00 82.56 81 GLU A CA 1
ATOM 600 C C . GLU A 1 81 ? -2.003 18.430 -6.488 1.00 82.56 81 GLU A C 1
ATOM 602 O O . GLU A 1 81 ? -2.976 17.886 -7.003 1.00 82.56 81 GLU A O 1
ATOM 607 N N . TYR A 1 82 ? -1.856 19.756 -6.539 1.00 82.31 82 TYR A N 1
ATOM 608 C CA . TYR A 1 82 ? -2.749 20.696 -7.224 1.00 82.31 82 TYR A CA 1
ATOM 609 C C . TYR A 1 82 ? -1.935 21.643 -8.120 1.00 82.31 82 TYR A C 1
ATOM 611 O O . TYR A 1 82 ? -0.751 21.869 -7.871 1.00 82.31 82 TYR A O 1
ATOM 619 N N . PRO A 1 83 ? -2.544 22.315 -9.119 1.00 87.25 83 PRO A N 1
ATOM 620 C CA . PRO A 1 83 ? -1.815 23.202 -10.037 1.00 87.25 83 PRO A CA 1
ATOM 621 C C . PRO A 1 83 ? -0.955 24.306 -9.388 1.00 87.25 83 PRO A C 1
ATOM 623 O O . PRO A 1 83 ? -0.083 24.870 -10.043 1.00 87.25 83 PRO A O 1
ATOM 626 N N . PHE A 1 84 ? -1.215 24.652 -8.126 1.00 88.19 84 PHE A N 1
ATOM 627 C CA . PHE A 1 84 ? -0.527 25.699 -7.363 1.00 88.19 84 PHE A CA 1
ATOM 628 C C . PHE A 1 84 ? 0.141 25.190 -6.077 1.00 88.19 84 PHE A C 1
ATOM 630 O O . PHE A 1 84 ? 0.675 25.997 -5.317 1.00 88.19 84 PHE A O 1
ATOM 637 N N . TYR A 1 85 ? 0.103 23.883 -5.813 1.00 87.19 85 TYR A N 1
ATOM 638 C CA . TYR A 1 85 ? 0.708 23.287 -4.629 1.00 87.19 85 TYR A CA 1
ATOM 639 C C . TYR A 1 85 ? 1.142 21.853 -4.923 1.00 87.19 85 TYR A C 1
ATOM 641 O O . TYR A 1 85 ? 0.329 21.043 -5.351 1.00 87.19 85 TYR A O 1
ATOM 649 N N . ASN A 1 86 ? 2.413 21.553 -4.682 1.00 89.69 86 ASN A N 1
ATOM 650 C CA . ASN A 1 86 ? 2.940 20.200 -4.725 1.00 89.69 86 ASN A CA 1
ATOM 651 C C . ASN A 1 86 ? 3.688 19.968 -3.408 1.00 89.69 86 ASN A C 1
ATOM 653 O O . ASN A 1 86 ? 4.573 20.752 -3.066 1.00 89.69 86 ASN A O 1
ATOM 657 N N . GLU A 1 87 ? 3.271 18.951 -2.662 1.00 90.69 87 GLU A N 1
ATOM 658 C CA . GLU A 1 87 ? 3.894 18.547 -1.402 1.00 90.69 87 GLU A CA 1
ATOM 659 C C . GLU A 1 87 ? 5.145 17.680 -1.615 1.00 90.69 87 GLU A C 1
ATOM 661 O O . GLU A 1 87 ? 6.005 17.598 -0.742 1.00 90.69 87 GLU A O 1
ATOM 666 N N . THR A 1 88 ? 5.251 17.030 -2.769 1.00 94.81 88 THR A N 1
ATOM 667 C CA . THR A 1 88 ? 6.271 16.043 -3.103 1.00 94.81 88 THR A CA 1
ATOM 668 C C . THR A 1 88 ? 7.624 16.691 -3.388 1.00 94.81 88 THR A C 1
ATOM 670 O O . THR A 1 88 ? 7.769 17.567 -4.245 1.00 94.81 88 THR A O 1
ATOM 673 N N . GLN A 1 89 ? 8.667 16.179 -2.737 1.00 95.31 89 GLN A N 1
ATOM 674 C CA . GLN A 1 89 ? 10.058 16.501 -3.034 1.00 95.31 89 GLN A CA 1
ATOM 675 C C . GLN A 1 89 ? 10.951 15.275 -2.917 1.00 95.31 89 GLN A C 1
ATOM 677 O O . GLN A 1 89 ? 10.690 14.355 -2.155 1.00 95.31 89 GLN A O 1
ATOM 682 N N . ARG A 1 90 ? 12.065 15.279 -3.646 1.00 96.25 90 ARG A N 1
ATOM 683 C CA . ARG A 1 90 ? 13.110 14.267 -3.463 1.00 96.25 90 ARG A CA 1
ATOM 684 C C . ARG A 1 90 ? 13.975 14.595 -2.259 1.00 96.25 90 ARG A C 1
ATOM 686 O O . ARG A 1 90 ? 14.401 15.742 -2.125 1.00 96.25 90 ARG A O 1
ATOM 693 N N . VAL A 1 91 ? 14.370 13.595 -1.472 1.00 94.81 91 VAL A N 1
ATOM 694 C CA . VAL A 1 91 ? 15.243 13.801 -0.296 1.00 94.81 91 VAL A CA 1
ATOM 695 C C . VAL A 1 91 ? 16.483 14.656 -0.628 1.00 94.81 91 VAL A C 1
ATOM 697 O O . VAL A 1 91 ? 16.790 15.616 0.073 1.00 94.81 91 VAL A O 1
ATOM 700 N N . SER A 1 92 ? 17.163 14.395 -1.752 1.00 93.31 92 SER A N 1
ATOM 701 C CA . SER A 1 92 ? 18.357 15.150 -2.194 1.00 93.31 92 SER A CA 1
ATOM 702 C C . SER A 1 92 ? 18.102 16.611 -2.594 1.00 93.31 92 SER A C 1
ATOM 704 O O . SER A 1 92 ? 19.046 17.357 -2.876 1.00 93.31 92 SER A O 1
ATOM 706 N N . LYS A 1 93 ? 16.839 17.027 -2.684 1.00 95.06 93 LYS A N 1
ATOM 707 C CA . LYS A 1 93 ? 16.408 18.373 -3.080 1.00 95.06 93 LYS A CA 1
ATOM 708 C C . LYS A 1 93 ? 15.811 19.177 -1.933 1.00 95.06 93 LYS A C 1
ATOM 710 O O . LYS A 1 93 ? 15.594 20.377 -2.133 1.00 95.06 93 LYS A O 1
ATOM 715 N N . LEU A 1 94 ? 15.611 18.556 -0.769 1.00 94.19 94 LEU A N 1
ATOM 716 C CA . LEU A 1 94 ? 15.178 19.236 0.446 1.00 94.19 94 LEU A CA 1
ATOM 717 C C . LEU A 1 94 ? 16.119 20.392 0.790 1.00 94.19 94 LEU A C 1
ATOM 719 O O . LEU A 1 94 ? 17.322 20.379 0.504 1.00 94.19 94 LEU A O 1
ATOM 723 N N . LYS A 1 95 ? 15.544 21.428 1.394 1.00 94.31 95 LYS A N 1
ATOM 724 C CA . LYS A 1 95 ? 16.246 22.639 1.821 1.00 94.31 95 LYS A CA 1
ATOM 725 C C . LYS A 1 95 ? 15.729 23.035 3.187 1.00 94.31 95 LYS A C 1
ATOM 727 O O . LYS A 1 95 ? 14.530 22.936 3.425 1.00 94.31 95 LYS A O 1
ATOM 732 N N . ASN A 1 96 ? 16.614 23.577 4.017 1.00 94.75 96 ASN A N 1
ATOM 733 C CA . ASN A 1 96 ? 16.185 24.230 5.241 1.00 94.75 96 ASN A CA 1
ATOM 734 C C . ASN A 1 96 ? 15.239 25.397 4.899 1.00 94.75 96 ASN A C 1
ATOM 736 O O . ASN A 1 96 ? 15.556 26.248 4.053 1.00 94.75 96 ASN A O 1
ATOM 740 N N . SER A 1 97 ? 14.065 25.408 5.525 1.00 94.94 97 SER A N 1
ATOM 741 C CA . SER A 1 97 ? 12.974 26.334 5.215 1.00 94.94 97 SER A CA 1
ATOM 742 C C . SER A 1 97 ? 13.262 27.764 5.688 1.00 94.94 97 SER A C 1
ATOM 744 O O . SER A 1 97 ? 12.765 28.722 5.087 1.00 94.94 97 SER A O 1
ATOM 746 N N . LYS A 1 98 ? 14.118 27.932 6.705 1.00 95.06 98 LYS A N 1
ATOM 747 C CA . LYS A 1 98 ? 14.478 29.237 7.282 1.00 95.06 98 LYS A CA 1
ATOM 748 C C . LYS A 1 98 ? 15.774 29.818 6.730 1.00 95.06 98 LYS A C 1
ATOM 750 O O . LYS A 1 98 ? 15.875 31.035 6.577 1.00 95.06 98 LYS A O 1
ATOM 755 N N . ASP A 1 99 ? 16.762 28.980 6.434 1.00 94.19 99 ASP A N 1
ATOM 756 C CA . ASP A 1 99 ? 18.072 29.403 5.939 1.00 94.19 99 ASP A CA 1
ATOM 757 C C . ASP A 1 99 ? 18.656 28.376 4.966 1.00 94.19 99 ASP A C 1
ATOM 759 O O . ASP A 1 99 ? 19.256 27.382 5.358 1.00 94.19 99 ASP A O 1
ATOM 763 N N . LYS A 1 100 ? 18.565 28.672 3.667 1.00 92.94 100 LYS A N 1
ATOM 764 C CA . LYS A 1 100 ? 19.035 27.792 2.583 1.00 92.94 100 LYS A CA 1
ATOM 765 C C . LYS A 1 100 ? 20.552 27.552 2.571 1.00 92.94 100 LYS A C 1
ATOM 767 O O . LYS A 1 100 ? 21.021 26.785 1.733 1.00 92.94 100 LYS A O 1
ATOM 772 N N . THR A 1 101 ? 21.322 28.232 3.423 1.00 91.94 101 THR A N 1
ATOM 773 C CA . THR A 1 101 ? 22.761 27.979 3.601 1.00 91.94 101 THR A CA 1
ATOM 774 C C . THR A 1 101 ? 23.052 26.910 4.657 1.00 91.94 101 THR A C 1
ATOM 776 O O . THR A 1 101 ? 24.182 26.425 4.729 1.00 91.94 101 THR A O 1
ATOM 779 N N . LYS A 1 102 ? 22.043 26.517 5.445 1.00 90.25 102 LYS A N 1
ATOM 780 C CA . LYS A 1 102 ? 22.121 25.452 6.448 1.00 90.25 102 LYS A CA 1
ATOM 781 C C . LYS A 1 102 ? 21.745 24.081 5.868 1.00 90.25 102 LYS A C 1
ATOM 783 O O . LYS A 1 102 ? 21.080 24.022 4.828 1.00 90.25 102 LYS A O 1
ATOM 788 N N . PRO A 1 103 ? 22.161 22.978 6.522 1.00 87.94 103 PRO A N 1
ATOM 789 C CA . PRO A 1 103 ? 21.738 21.629 6.157 1.00 87.94 103 PRO A CA 1
ATOM 790 C C . PRO A 1 103 ? 20.217 21.488 6.144 1.00 87.94 103 PRO A C 1
ATOM 792 O O . PRO A 1 103 ? 19.528 22.097 6.955 1.00 87.94 103 PRO A O 1
ATOM 795 N N . ALA A 1 104 ? 19.707 20.679 5.217 1.00 91.50 104 ALA A N 1
ATOM 796 C CA . ALA A 1 104 ? 18.283 20.383 5.135 1.00 91.50 104 ALA A CA 1
ATOM 797 C C . ALA A 1 104 ? 17.830 19.309 6.131 1.00 91.50 104 ALA A C 1
ATOM 799 O O . ALA A 1 104 ? 16.652 19.259 6.427 1.00 91.50 104 ALA A O 1
ATOM 800 N N . LEU A 1 105 ? 18.727 18.447 6.613 1.00 90.56 105 LEU A N 1
ATOM 801 C CA . LEU A 1 105 ? 18.389 17.369 7.547 1.00 90.56 105 LEU A CA 1
ATOM 802 C C . LEU A 1 105 ? 19.096 17.608 8.875 1.00 90.56 105 LEU A C 1
ATOM 804 O O . LEU A 1 105 ? 20.302 17.895 8.848 1.00 90.56 105 LEU A O 1
ATOM 808 N N . ASP A 1 106 ? 18.387 17.400 9.984 1.00 87.12 106 ASP A N 1
ATOM 809 C CA . ASP A 1 106 ? 18.978 17.424 11.320 1.00 87.12 106 ASP A CA 1
ATOM 810 C C . ASP A 1 106 ? 19.928 16.217 11.474 1.00 87.12 106 ASP A C 1
ATOM 812 O O . ASP A 1 106 ? 19.488 15.057 11.467 1.00 87.12 106 ASP A O 1
ATOM 816 N N . PRO A 1 107 ? 21.244 16.444 11.643 1.00 76.31 107 PRO A N 1
ATOM 817 C CA . PRO A 1 107 ? 22.214 15.364 11.794 1.00 76.31 107 PRO A CA 1
ATOM 818 C C . PRO A 1 107 ? 22.065 14.566 13.099 1.00 76.31 107 PRO A C 1
ATOM 820 O O . PRO A 1 107 ? 22.671 13.501 13.228 1.00 76.31 107 PRO A O 1
ATOM 823 N N . THR A 1 108 ? 21.317 15.071 14.082 1.00 78.31 108 THR A N 1
ATOM 824 C CA . THR A 1 108 ? 21.087 14.417 15.376 1.00 78.31 108 THR A CA 1
ATOM 825 C C . THR A 1 108 ? 19.847 13.526 15.391 1.00 78.31 108 THR A C 1
ATOM 827 O O . THR A 1 108 ? 19.753 12.648 16.253 1.00 78.31 108 THR A O 1
ATOM 830 N N . ARG A 1 109 ? 18.923 13.709 14.438 1.00 77.44 109 ARG A N 1
ATOM 831 C CA . ARG A 1 109 ? 17.612 13.035 14.429 1.00 77.44 109 ARG A CA 1
ATOM 832 C C . ARG A 1 109 ? 17.370 12.124 13.242 1.00 77.44 109 ARG A C 1
ATOM 834 O O . ARG A 1 109 ? 16.702 11.106 13.409 1.00 77.44 109 ARG A O 1
ATOM 841 N N . VAL A 1 110 ? 18.019 12.390 12.115 1.00 73.56 110 VAL A N 1
ATOM 842 C CA . VAL A 1 110 ? 18.161 11.423 11.026 1.00 73.56 110 VAL A CA 1
ATOM 843 C C . VAL A 1 110 ? 19.543 10.784 11.176 1.00 73.56 110 VAL A C 1
ATOM 845 O O . VAL A 1 110 ? 20.503 11.349 10.662 1.00 73.56 110 VAL A O 1
ATOM 848 N N . PRO A 1 111 ? 19.719 9.665 11.913 1.00 60.97 111 PRO A N 1
ATOM 849 C CA . PRO A 1 111 ? 21.046 9.121 12.192 1.00 60.97 111 PRO A CA 1
ATOM 850 C C . PRO A 1 111 ? 21.776 8.772 10.889 1.00 60.97 111 PRO A C 1
ATOM 852 O O . PRO A 1 111 ? 21.398 7.867 10.148 1.00 60.97 111 PRO A O 1
ATOM 855 N N . LEU A 1 112 ? 22.846 9.523 10.622 1.00 53.75 112 LEU A N 1
ATOM 856 C CA . LEU A 1 112 ? 23.601 9.543 9.364 1.00 53.75 112 LEU A CA 1
ATOM 857 C C . LEU A 1 112 ? 24.659 8.438 9.259 1.00 53.75 112 LEU A C 1
ATOM 859 O O . LEU A 1 112 ? 25.587 8.562 8.467 1.00 53.75 112 LEU A O 1
ATOM 863 N N . SER A 1 113 ? 24.545 7.387 10.065 1.00 44.62 113 SER A N 1
ATOM 864 C CA . SER A 1 113 ? 25.466 6.258 10.066 1.00 44.62 113 SER A CA 1
ATOM 865 C C . SER A 1 113 ? 24.701 4.987 10.404 1.00 44.62 113 SER A C 1
ATOM 867 O O . SER A 1 113 ? 24.290 4.789 11.548 1.00 44.62 113 SER A O 1
ATOM 869 N N . ALA A 1 114 ? 24.548 4.091 9.431 1.00 42.78 114 ALA A N 1
ATOM 870 C CA . ALA A 1 114 ? 24.416 2.686 9.774 1.00 42.78 114 ALA A CA 1
ATOM 871 C C . ALA A 1 114 ? 25.739 2.288 10.446 1.00 42.78 114 ALA A C 1
ATOM 873 O O . ALA A 1 114 ? 26.783 2.294 9.794 1.00 42.78 114 ALA A O 1
ATOM 874 N N . GLU A 1 115 ? 25.731 2.013 11.752 1.00 37.19 115 GLU A N 1
ATOM 875 C CA . GLU A 1 115 ? 26.866 1.338 12.377 1.00 37.19 115 GLU A CA 1
ATOM 876 C C . GLU A 1 115 ? 26.948 -0.087 11.807 1.00 37.19 115 GLU A C 1
ATOM 878 O O . GLU A 1 115 ? 26.244 -1.006 12.219 1.00 37.19 115 GLU A O 1
ATOM 883 N N . GLY A 1 116 ? 27.799 -0.231 10.798 1.00 40.19 116 GLY A N 1
ATOM 884 C CA . GLY A 1 116 ? 28.273 -1.458 10.173 1.00 40.19 116 GLY A CA 1
ATOM 885 C C . GLY A 1 116 ? 29.654 -1.168 9.578 1.00 40.19 116 GLY A C 1
ATOM 886 O O . GLY A 1 116 ? 30.024 -0.003 9.438 1.00 40.19 116 GLY A O 1
ATOM 887 N N . GLU A 1 117 ? 30.442 -2.199 9.264 1.00 37.09 117 GLU A N 1
ATOM 888 C CA . GLU A 1 117 ? 31.865 -2.064 8.881 1.00 37.09 117 GLU A CA 1
ATOM 889 C C . GLU A 1 117 ? 32.128 -1.163 7.645 1.00 37.09 117 GLU A C 1
ATOM 891 O O . GLU A 1 117 ? 33.265 -0.746 7.436 1.00 37.09 117 GLU A O 1
ATOM 896 N N . ASP A 1 118 ? 31.078 -0.764 6.915 1.00 43.78 118 ASP A N 1
ATOM 897 C CA . ASP A 1 118 ? 31.095 0.121 5.743 1.00 43.78 118 ASP A CA 1
ATOM 898 C C . ASP A 1 118 ? 30.295 1.425 5.977 1.00 43.78 118 ASP A C 1
ATOM 900 O O . ASP A 1 118 ? 29.332 1.721 5.270 1.00 43.78 118 ASP A O 1
ATOM 904 N N . GLY A 1 119 ? 30.654 2.202 7.004 1.00 43.41 119 GLY A N 1
ATOM 905 C CA . GLY A 1 119 ? 29.925 3.410 7.418 1.00 43.41 119 GLY A CA 1
ATOM 906 C C . GLY A 1 119 ? 29.602 4.385 6.271 1.00 43.41 119 GLY A C 1
ATOM 907 O O . GLY A 1 119 ? 30.484 5.058 5.740 1.00 43.41 119 GLY A O 1
ATOM 908 N N . HIS A 1 120 ? 28.319 4.490 5.923 1.00 45.81 120 HIS A N 1
ATOM 909 C CA . HIS A 1 120 ? 27.788 5.510 5.020 1.00 45.81 120 HIS A CA 1
ATOM 910 C C . HIS A 1 120 ? 27.745 6.871 5.729 1.00 45.81 120 HIS A C 1
ATOM 912 O O . HIS A 1 120 ? 27.331 6.955 6.879 1.00 45.81 120 HIS A O 1
ATOM 918 N N . SER A 1 121 ? 28.162 7.937 5.049 1.00 57.25 121 SER A N 1
ATOM 919 C CA . SER A 1 121 ? 27.975 9.333 5.461 1.00 57.25 121 SER A CA 1
ATOM 920 C C . SER A 1 121 ? 26.593 9.867 5.049 1.00 57.25 121 SER A C 1
ATOM 922 O O . SER A 1 121 ? 25.924 9.291 4.192 1.00 57.25 121 SER A O 1
ATOM 924 N N . GLN A 1 122 ? 26.190 11.048 5.540 1.00 58.16 122 GLN A N 1
ATOM 925 C CA . GLN A 1 122 ? 25.009 11.768 5.021 1.00 58.16 122 GLN A CA 1
ATOM 926 C C . GLN A 1 122 ? 25.040 11.938 3.502 1.00 58.16 122 GLN A C 1
ATOM 928 O O . GLN A 1 122 ? 24.014 11.828 2.837 1.00 58.16 122 GLN A O 1
ATOM 933 N N . SER A 1 123 ? 26.227 12.173 2.941 1.00 62.53 123 SER A N 1
ATOM 934 C CA . SER A 1 123 ? 26.388 12.298 1.495 1.00 62.53 123 SER A CA 1
ATOM 935 C C . SER A 1 123 ? 26.158 10.983 0.751 1.00 62.53 123 SER A C 1
ATOM 937 O O . SER A 1 123 ? 25.807 11.026 -0.423 1.00 62.53 123 SER A O 1
ATOM 939 N N . ASP A 1 124 ? 26.300 9.838 1.425 1.00 70.44 124 ASP A N 1
ATOM 940 C CA . ASP A 1 124 ? 26.019 8.516 0.869 1.00 70.44 124 ASP A CA 1
ATOM 941 C C . ASP A 1 124 ? 24.522 8.182 0.908 1.00 70.44 124 ASP A C 1
ATOM 943 O O . ASP A 1 124 ? 24.015 7.646 -0.072 1.00 70.44 124 ASP A O 1
ATOM 947 N N . LEU A 1 125 ? 23.794 8.583 1.961 1.00 76.69 125 LEU A N 1
ATOM 948 C CA . LEU A 1 125 ? 22.326 8.463 2.011 1.00 76.69 125 LEU A CA 1
ATOM 949 C C . LEU A 1 125 ? 21.646 9.287 0.908 1.00 76.69 125 LEU A C 1
ATOM 951 O O . LEU A 1 125 ? 20.672 8.850 0.303 1.00 76.69 125 LEU A O 1
ATOM 955 N N . LEU A 1 126 ? 22.178 10.474 0.611 1.00 83.38 126 LEU A N 1
ATOM 956 C CA . LEU A 1 126 ? 21.619 11.383 -0.394 1.00 83.38 126 LEU A CA 1
ATOM 957 C C . LEU A 1 126 ? 21.972 11.014 -1.843 1.00 83.38 126 LEU A C 1
ATOM 959 O O . LEU A 1 126 ? 21.595 11.749 -2.765 1.00 83.38 126 LEU A O 1
ATOM 963 N N . LYS A 1 127 ? 22.695 9.913 -2.077 1.00 87.38 127 LYS A N 1
ATOM 964 C CA . LYS A 1 127 ? 22.990 9.458 -3.438 1.00 87.38 127 LYS A CA 1
ATOM 965 C C . LYS A 1 127 ? 21.736 8.959 -4.137 1.00 87.38 127 LYS A C 1
ATOM 967 O O . LYS A 1 127 ? 20.744 8.585 -3.517 1.00 87.38 127 LYS A O 1
ATOM 972 N N . SER A 1 128 ? 21.792 8.972 -5.466 1.00 89.44 128 SER A N 1
ATOM 973 C CA . SER A 1 128 ? 20.672 8.533 -6.290 1.00 89.44 128 SER A CA 1
ATOM 974 C C . SER A 1 128 ? 20.378 7.047 -6.163 1.00 89.44 128 SER A C 1
ATOM 976 O O . SER A 1 128 ? 19.222 6.691 -6.308 1.00 89.44 128 SER A O 1
ATOM 978 N N . ASP A 1 129 ? 21.397 6.223 -5.912 1.00 86.00 129 ASP A N 1
ATOM 979 C CA . ASP A 1 129 ? 21.328 4.774 -5.663 1.00 86.00 129 ASP A CA 1
ATOM 980 C C . ASP A 1 129 ? 21.066 4.433 -4.179 1.00 86.00 129 ASP A C 1
ATOM 982 O O . ASP A 1 129 ? 21.249 3.298 -3.754 1.00 86.00 129 ASP A O 1
ATOM 986 N N . ALA A 1 130 ? 20.651 5.430 -3.392 1.00 88.88 130 ALA A N 1
ATOM 987 C CA . ALA A 1 130 ? 20.161 5.318 -2.022 1.00 88.88 130 ALA A CA 1
ATOM 988 C C . ALA A 1 130 ? 18.870 6.158 -1.896 1.00 88.88 130 ALA A C 1
ATOM 990 O O . ALA A 1 130 ? 18.167 6.385 -2.879 1.00 88.88 130 ALA A O 1
ATOM 991 N N . ILE A 1 131 ? 18.558 6.693 -0.713 1.00 91.06 131 ILE A N 1
ATOM 992 C CA . ILE A 1 131 ? 17.298 7.420 -0.465 1.00 91.06 131 ILE A CA 1
ATOM 993 C C . ILE A 1 131 ? 17.231 8.807 -1.118 1.00 91.06 131 ILE A C 1
ATOM 995 O O . ILE A 1 131 ? 16.196 9.462 -1.061 1.00 91.06 131 ILE A O 1
ATOM 999 N N . GLY A 1 132 ? 18.304 9.295 -1.749 1.00 93.06 132 GLY A N 1
ATOM 1000 C CA . GLY A 1 132 ? 18.370 10.652 -2.295 1.00 93.06 132 GLY A CA 1
ATOM 1001 C C . GLY A 1 132 ? 17.299 10.971 -3.340 1.00 93.06 132 GLY A C 1
ATOM 1002 O O . GLY A 1 132 ? 16.963 12.144 -3.542 1.00 93.06 132 GLY A O 1
ATOM 1003 N N . ARG A 1 133 ? 16.766 9.955 -4.022 1.00 96.06 133 ARG A N 1
ATOM 1004 C CA . ARG A 1 133 ? 15.677 10.117 -4.993 1.00 96.06 133 ARG A CA 1
ATOM 1005 C C . ARG A 1 133 ? 14.289 9.875 -4.424 1.00 96.06 133 ARG A C 1
ATOM 1007 O O . ARG A 1 133 ? 13.356 10.347 -5.063 1.00 96.06 133 ARG A O 1
ATOM 1014 N N . LEU A 1 134 ? 14.183 9.231 -3.262 1.00 96.38 134 LEU A N 1
ATOM 1015 C CA . LEU A 1 134 ? 12.906 8.909 -2.647 1.00 96.38 134 LEU A CA 1
ATOM 1016 C C . LEU A 1 134 ? 12.046 10.167 -2.497 1.00 96.38 134 LEU A C 1
ATOM 1018 O O . LEU A 1 134 ? 12.528 11.222 -2.068 1.00 96.38 134 LEU A O 1
ATOM 1022 N N . GLU A 1 135 ? 10.782 10.042 -2.866 1.00 97.19 135 GLU A N 1
ATOM 1023 C CA . GLU A 1 135 ? 9.781 11.087 -2.747 1.00 97.19 135 GLU A CA 1
ATOM 1024 C C . GLU A 1 135 ? 9.231 11.163 -1.317 1.00 97.19 135 GLU A C 1
ATOM 1026 O O . GLU A 1 135 ? 8.781 10.179 -0.726 1.00 97.19 135 GLU A O 1
ATOM 1031 N N . VAL A 1 136 ? 9.304 12.365 -0.752 1.00 96.50 136 VAL A N 1
ATOM 1032 C CA . VAL A 1 136 ? 8.907 12.710 0.612 1.00 96.50 136 VAL A CA 1
ATOM 1033 C C . VAL A 1 136 ? 8.073 13.987 0.621 1.00 96.50 136 VAL A C 1
ATOM 1035 O O . VAL A 1 136 ? 8.118 14.775 -0.324 1.00 96.50 136 VAL A O 1
ATOM 1038 N N . SER A 1 137 ? 7.318 14.193 1.694 1.00 95.25 137 SER A N 1
ATOM 1039 C CA . SER A 1 137 ? 6.549 15.416 1.919 1.00 95.25 137 SER A CA 1
ATOM 1040 C C . SER A 1 137 ? 7.453 16.568 2.377 1.00 95.25 137 SER A C 1
ATOM 1042 O O . SER A 1 137 ? 8.180 16.429 3.359 1.00 95.25 137 SER A O 1
ATOM 1044 N N . GLU A 1 138 ? 7.373 17.730 1.717 1.00 92.75 138 GLU A N 1
ATOM 1045 C CA . GLU A 1 138 ? 7.968 18.992 2.200 1.00 92.75 138 GLU A CA 1
ATOM 1046 C C . GLU A 1 138 ? 7.165 19.633 3.344 1.00 92.75 138 GLU A C 1
ATOM 1048 O O . GLU A 1 138 ? 7.634 20.570 3.991 1.00 92.75 138 GLU A O 1
ATOM 1053 N N . ALA A 1 139 ? 5.929 19.183 3.577 1.00 90.69 139 ALA A N 1
ATOM 1054 C CA . ALA A 1 139 ? 5.060 19.727 4.620 1.00 90.69 139 ALA A CA 1
ATOM 1055 C C . ALA A 1 139 ? 5.234 19.021 5.974 1.00 90.69 139 ALA A C 1
ATOM 1057 O O . ALA A 1 139 ? 4.767 19.527 6.997 1.00 90.69 139 ALA A O 1
ATOM 1058 N N . CYS A 1 140 ? 5.893 17.862 5.986 1.00 91.06 140 CYS A N 1
ATOM 1059 C CA . CYS A 1 140 ? 6.137 17.048 7.169 1.00 91.06 140 CYS A CA 1
ATOM 1060 C C . CYS A 1 140 ? 7.626 17.025 7.534 1.00 91.06 140 CYS A C 1
ATOM 1062 O O . CYS A 1 140 ? 8.484 17.248 6.692 1.00 91.06 140 CYS A O 1
ATOM 1064 N N . GLY A 1 141 ? 7.934 16.677 8.784 1.00 90.81 141 GLY A N 1
ATOM 1065 C CA . GLY A 1 141 ? 9.293 16.301 9.187 1.00 90.81 141 GLY A CA 1
ATOM 1066 C C . GLY A 1 141 ? 10.067 17.329 10.008 1.00 90.81 141 GLY A C 1
ATOM 1067 O O . GLY A 1 141 ? 10.991 16.924 10.694 1.00 90.81 141 GLY A O 1
ATOM 1068 N N . ASP A 1 142 ? 9.666 18.602 10.023 1.00 94.00 142 ASP A N 1
ATOM 1069 C CA . ASP A 1 142 ? 10.203 19.642 10.922 1.00 94.00 142 ASP A CA 1
ATOM 1070 C C . ASP A 1 142 ? 9.352 19.702 12.211 1.00 94.00 142 ASP A C 1
ATOM 1072 O O . ASP A 1 142 ? 8.318 20.376 12.286 1.00 94.00 142 ASP A O 1
ATOM 1076 N N . THR A 1 143 ? 9.704 18.884 13.203 1.00 92.12 143 THR A N 1
ATOM 1077 C CA . THR A 1 143 ? 8.927 18.664 14.436 1.00 92.12 143 THR A CA 1
ATOM 1078 C C . THR A 1 143 ? 9.196 19.698 15.524 1.00 92.12 143 THR A C 1
ATOM 1080 O O . THR A 1 143 ? 8.319 19.914 16.368 1.00 92.12 143 THR A O 1
ATOM 1083 N N . ASP A 1 144 ? 10.361 20.347 15.516 1.00 93.31 144 ASP A N 1
ATOM 1084 C CA . ASP A 1 144 ? 10.697 21.429 16.449 1.00 93.31 144 ASP A CA 1
ATOM 1085 C C . ASP A 1 144 ? 10.606 22.838 15.828 1.00 93.31 144 ASP A C 1
ATOM 1087 O O . ASP A 1 144 ? 10.698 23.846 16.542 1.00 93.31 144 ASP A O 1
ATOM 1091 N N . GLN A 1 145 ? 10.275 22.902 14.535 1.00 93.94 145 GLN A N 1
ATOM 1092 C CA . GLN A 1 145 ? 10.086 24.110 13.743 1.00 93.94 145 GLN A CA 1
ATOM 1093 C C . GLN A 1 145 ? 11.359 24.936 13.621 1.00 93.94 145 GLN A C 1
ATOM 1095 O O . GLN A 1 145 ? 11.255 26.166 13.584 1.00 93.94 145 GLN A O 1
ATOM 1100 N N . ASP A 1 146 ? 12.554 24.348 13.607 1.00 93.75 146 ASP A N 1
ATOM 1101 C CA . ASP A 1 146 ? 13.808 25.085 13.439 1.00 93.75 146 ASP A CA 1
ATOM 1102 C C . ASP A 1 146 ? 14.173 25.345 11.962 1.00 93.75 146 ASP A C 1
ATOM 1104 O O . ASP A 1 146 ? 14.915 26.294 11.661 1.00 93.75 146 ASP A O 1
ATOM 1108 N N . GLY A 1 147 ? 13.523 24.620 11.052 1.00 93.81 147 GLY A N 1
ATOM 1109 C CA . GLY A 1 147 ? 13.608 24.751 9.610 1.00 93.81 147 GLY A CA 1
ATOM 1110 C C . GLY A 1 147 ? 14.330 23.613 8.893 1.00 93.81 147 GLY A C 1
ATOM 1111 O O . GLY A 1 147 ? 14.227 23.577 7.663 1.00 93.81 147 GLY A O 1
ATOM 1112 N N . ASP A 1 148 ? 15.074 22.743 9.578 1.00 93.38 148 ASP A N 1
ATOM 1113 C CA . ASP A 1 148 ? 15.536 21.477 9.000 1.00 93.38 148 ASP A CA 1
ATOM 1114 C C . ASP A 1 148 ? 14.531 20.332 9.248 1.00 93.38 148 ASP A C 1
ATOM 1116 O O . ASP A 1 148 ? 13.470 20.523 9.836 1.00 93.38 148 ASP A O 1
ATOM 1120 N N . TYR A 1 149 ? 14.783 19.173 8.639 1.00 93.62 149 TYR A N 1
ATOM 1121 C CA . TYR A 1 149 ? 13.914 18.005 8.756 1.00 93.62 149 TYR A CA 1
ATOM 1122 C C . TYR A 1 149 ? 14.500 17.043 9.795 1.00 93.62 149 TYR A C 1
ATOM 1124 O O . TYR A 1 149 ? 15.589 16.494 9.591 1.00 93.62 149 TYR A O 1
ATOM 1132 N N . ASP A 1 150 ? 13.738 16.791 10.857 1.00 91.50 150 ASP A N 1
ATOM 1133 C CA . ASP A 1 150 ? 14.003 15.781 11.887 1.00 91.50 150 ASP A CA 1
ATOM 1134 C C . ASP A 1 150 ? 13.651 14.366 11.413 1.00 91.50 150 ASP A C 1
ATOM 1136 O O . ASP A 1 150 ? 14.258 13.383 11.837 1.00 91.50 150 ASP A O 1
ATOM 1140 N N . ASP A 1 151 ? 12.620 14.270 10.571 1.00 91.75 151 ASP A N 1
ATOM 1141 C CA . ASP A 1 151 ? 12.071 13.032 10.036 1.00 91.75 151 ASP A CA 1
ATOM 1142 C C . ASP A 1 151 ? 11.878 13.143 8.524 1.00 91.75 151 ASP A C 1
ATOM 1144 O O . ASP A 1 151 ? 11.260 14.079 8.020 1.00 91.75 151 ASP A O 1
ATOM 1148 N N . LEU A 1 152 ? 12.338 12.131 7.791 1.00 94.19 152 LEU A N 1
ATOM 1149 C CA . LEU A 1 152 ? 11.988 11.962 6.385 1.00 94.19 152 LEU A CA 1
ATOM 1150 C C . LEU A 1 152 ? 10.673 11.193 6.300 1.00 94.19 152 LEU A C 1
ATOM 1152 O O . LEU A 1 152 ? 10.618 10.031 6.702 1.00 94.19 152 LEU A O 1
ATOM 1156 N N . VAL A 1 153 ? 9.621 11.841 5.797 1.00 95.75 153 VAL A N 1
ATOM 1157 C CA . VAL A 1 153 ? 8.279 11.252 5.701 1.00 95.75 153 VAL A CA 1
ATOM 1158 C C . VAL A 1 153 ? 7.922 11.008 4.237 1.00 95.75 153 VAL A C 1
ATOM 1160 O O . VAL A 1 153 ? 7.625 11.955 3.510 1.00 95.75 153 VAL A O 1
ATOM 1163 N N . CYS A 1 154 ? 7.965 9.750 3.798 1.00 96.69 154 CYS A N 1
ATOM 1164 C CA . CYS A 1 154 ? 7.518 9.346 2.468 1.00 96.69 154 CYS A CA 1
ATOM 1165 C C . CYS A 1 154 ? 6.007 9.090 2.416 1.00 96.69 154 CYS A C 1
ATOM 1167 O O . CYS A 1 154 ? 5.333 8.912 3.441 1.00 96.69 154 CYS A O 1
ATOM 1169 N N . PHE A 1 155 ? 5.485 9.092 1.194 1.00 96.62 155 PHE A N 1
ATOM 1170 C CA . PHE A 1 155 ? 4.091 8.776 0.921 1.00 96.62 155 PHE A CA 1
ATOM 1171 C C . PHE A 1 155 ? 3.881 7.261 0.878 1.00 96.62 155 PHE A C 1
ATOM 1173 O O . PHE A 1 155 ? 4.679 6.532 0.283 1.00 96.62 155 PHE A O 1
ATOM 1180 N N . GLY A 1 156 ? 2.801 6.805 1.513 1.00 96.31 156 GLY A N 1
ATOM 1181 C CA . GLY A 1 156 ? 2.429 5.394 1.564 1.00 96.31 156 GLY A CA 1
ATOM 1182 C C . GLY A 1 156 ? 3.264 4.552 2.534 1.00 96.31 156 GLY A C 1
ATOM 1183 O O . GLY A 1 156 ? 4.470 4.728 2.717 1.00 96.31 156 GLY A O 1
ATOM 1184 N N . ALA A 1 157 ? 2.611 3.570 3.159 1.00 97.19 157 ALA A N 1
ATOM 1185 C CA . ALA A 1 157 ? 3.282 2.563 3.983 1.00 97.19 157 ALA A CA 1
ATOM 1186 C C . ALA A 1 157 ? 3.666 1.305 3.183 1.00 97.19 157 ALA A C 1
ATOM 1188 O O 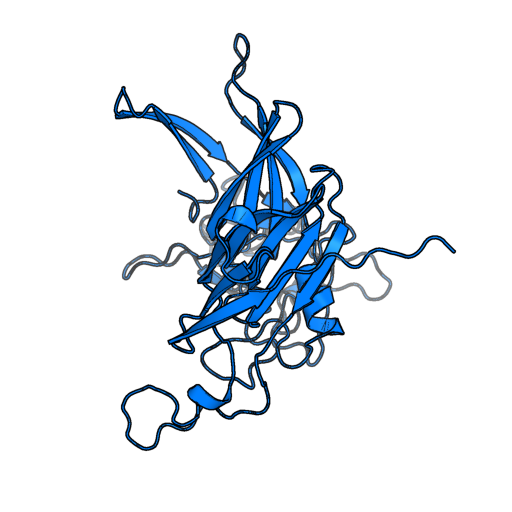. ALA A 1 157 ? 4.284 0.392 3.753 1.00 97.19 157 ALA A O 1
ATOM 1189 N N . ARG A 1 158 ? 3.338 1.268 1.878 1.00 97.56 158 ARG A N 1
ATOM 1190 C CA . ARG A 1 158 ? 3.681 0.195 0.927 1.00 97.56 158 ARG A CA 1
ATOM 1191 C C . ARG A 1 158 ? 3.199 -1.179 1.391 1.00 97.56 158 ARG A C 1
ATOM 1193 O O . ARG A 1 158 ? 3.916 -2.179 1.308 1.00 97.56 158 ARG A O 1
ATOM 1200 N N . SER A 1 159 ? 2.014 -1.210 1.989 1.00 98.25 159 SER A N 1
ATOM 1201 C CA . SER A 1 159 ? 1.520 -2.369 2.727 1.00 98.25 159 SER A CA 1
ATOM 1202 C C . SER A 1 159 ? 0.004 -2.483 2.711 1.00 98.25 159 SER A C 1
ATOM 1204 O O . SER A 1 159 ? -0.712 -1.557 2.344 1.00 98.25 159 SER A O 1
ATOM 1206 N N . ALA A 1 160 ? -0.484 -3.628 3.178 1.00 98.56 160 ALA A N 1
ATOM 1207 C CA . ALA A 1 160 ? -1.830 -3.731 3.710 1.00 98.56 160 ALA A CA 1
ATOM 1208 C C . ALA A 1 160 ? -1.777 -3.752 5.236 1.00 98.56 160 ALA A C 1
ATOM 1210 O O . ALA A 1 160 ? -0.895 -4.391 5.817 1.00 98.56 160 ALA A O 1
ATOM 1211 N N . SER A 1 161 ? -2.741 -3.106 5.887 1.00 98.69 161 SER A N 1
ATOM 1212 C CA . SER A 1 161 ? -2.846 -3.109 7.349 1.00 98.69 161 SER A CA 1
ATOM 1213 C C . SER A 1 161 ? -4.230 -3.520 7.824 1.00 98.69 161 SER A C 1
ATOM 1215 O O . SER A 1 161 ? -5.228 -3.298 7.142 1.00 98.69 161 SER A O 1
ATOM 1217 N N . ILE A 1 162 ? -4.292 -4.078 9.034 1.00 98.81 162 ILE A N 1
ATOM 1218 C CA . ILE A 1 162 ? -5.538 -4.329 9.760 1.00 98.81 162 ILE A CA 1
ATOM 1219 C C . ILE A 1 162 ? -5.557 -3.472 11.020 1.00 98.81 162 ILE A C 1
ATOM 1221 O O . ILE A 1 162 ? -4.668 -3.571 11.873 1.00 98.81 162 ILE A O 1
ATOM 1225 N N . TRP A 1 163 ? -6.624 -2.699 11.181 1.00 98.69 163 TRP A N 1
ATOM 1226 C CA . TRP A 1 163 ? -6.845 -1.811 12.315 1.00 98.69 163 TRP A CA 1
ATOM 1227 C C . TRP A 1 163 ? -8.056 -2.270 13.106 1.00 98.69 163 TRP A C 1
ATOM 1229 O O . TRP A 1 163 ? -9.118 -2.509 12.538 1.00 98.69 163 TRP A O 1
ATOM 1239 N N . ARG A 1 164 ? -7.935 -2.344 14.426 1.00 98.25 164 ARG A N 1
ATOM 1240 C CA . ARG A 1 164 ? -9.074 -2.507 15.328 1.00 98.25 164 ARG A CA 1
ATOM 1241 C C . ARG A 1 164 ? -9.704 -1.144 15.599 1.00 98.25 164 ARG A C 1
ATOM 1243 O O . ARG A 1 164 ? -8.999 -0.224 16.011 1.00 98.25 164 ARG A O 1
ATOM 1250 N N . ILE A 1 165 ? -11.022 -1.031 15.450 1.00 97.06 165 ILE A N 1
ATOM 1251 C CA . ILE A 1 165 ? -11.762 0.154 15.903 1.00 97.06 165 ILE A CA 1
ATOM 1252 C C . ILE A 1 165 ? -12.048 0.002 17.394 1.00 97.06 165 ILE A C 1
ATOM 1254 O O . ILE A 1 165 ? -12.751 -0.917 17.808 1.00 97.06 165 ILE A O 1
ATOM 1258 N N . VAL A 1 166 ? -11.529 0.905 18.218 1.00 96.12 166 VAL A N 1
ATOM 1259 C CA . VAL A 1 166 ? -11.852 0.935 19.645 1.00 96.12 166 VAL A CA 1
ATOM 1260 C C . VAL A 1 166 ? -12.868 2.047 19.887 1.00 96.12 166 VAL A C 1
ATOM 1262 O O . VAL A 1 166 ? -12.501 3.220 19.770 1.00 96.12 166 VAL A O 1
ATOM 1265 N N . PRO A 1 167 ? -14.135 1.718 20.198 1.00 92.19 167 PRO A N 1
ATOM 1266 C CA . PRO A 1 167 ? -15.162 2.723 20.429 1.00 92.19 167 PRO A CA 1
ATOM 1267 C C . PRO A 1 167 ? -14.869 3.531 21.694 1.00 92.19 167 PRO A C 1
ATOM 1269 O O . PRO A 1 167 ? -14.178 3.073 22.607 1.00 92.19 167 PRO A O 1
ATOM 1272 N N . ALA A 1 168 ? -15.426 4.738 21.751 1.00 91.44 168 ALA A N 1
ATOM 1273 C CA . ALA A 1 168 ? -15.353 5.585 22.931 1.00 91.44 168 ALA A CA 1
ATOM 1274 C C . ALA A 1 168 ? -15.907 4.868 24.178 1.00 91.44 168 ALA A C 1
ATOM 1276 O O . ALA A 1 168 ? -16.999 4.295 24.151 1.00 91.44 168 ALA A O 1
ATOM 1277 N N . THR A 1 169 ? -15.178 4.942 25.291 1.00 91.31 169 THR A N 1
ATOM 1278 C CA . THR A 1 169 ? -15.611 4.408 26.592 1.00 91.31 169 THR A CA 1
ATOM 1279 C C . THR A 1 169 ? -15.297 5.413 27.692 1.00 91.31 169 THR A C 1
ATOM 1281 O O . THR A 1 169 ? -14.131 5.749 27.909 1.00 91.31 169 THR A O 1
ATOM 1284 N N . GLY A 1 170 ? -16.320 5.874 28.416 1.00 89.44 170 GLY A N 1
ATOM 1285 C CA . GLY A 1 170 ? -16.151 6.929 29.417 1.00 89.44 170 GLY A CA 1
ATOM 1286 C C . GLY A 1 170 ? -15.649 8.223 28.774 1.00 89.44 170 GLY A C 1
ATOM 1287 O O . GLY A 1 170 ? -16.294 8.750 27.873 1.00 89.44 170 GLY A O 1
ATOM 1288 N N . GLU A 1 171 ? -14.498 8.717 29.230 1.00 89.50 171 GLU A N 1
ATOM 1289 C CA . GLU A 1 171 ? -13.845 9.920 28.686 1.00 89.50 171 GLU A CA 1
ATOM 1290 C C . GLU A 1 171 ? -12.959 9.631 27.459 1.00 89.50 171 GLU A C 1
ATOM 1292 O O . GLU A 1 171 ? -12.563 10.559 26.753 1.00 89.50 171 GLU A O 1
ATOM 1297 N N . ALA A 1 172 ? -12.640 8.360 27.184 1.00 90.50 172 ALA A N 1
ATOM 1298 C CA . ALA A 1 172 ? -11.810 7.993 26.042 1.00 90.50 172 ALA A CA 1
ATOM 1299 C C . ALA A 1 172 ? -12.593 8.145 24.733 1.00 90.50 172 ALA A C 1
ATOM 1301 O O . ALA A 1 172 ? -13.711 7.644 24.613 1.00 90.50 172 ALA A O 1
ATOM 1302 N N . GLN A 1 173 ? -11.985 8.796 23.742 1.00 91.00 173 GLN A N 1
ATOM 1303 C CA . GLN A 1 173 ? -12.550 8.938 22.401 1.00 91.00 173 GLN A CA 1
ATOM 1304 C C . GLN A 1 173 ? -12.389 7.649 21.584 1.00 91.00 173 GLN A C 1
ATOM 1306 O O . GLN A 1 173 ? -11.520 6.818 21.868 1.00 91.00 173 GLN A O 1
ATOM 1311 N N . THR A 1 174 ? -13.218 7.501 20.546 1.00 93.56 174 THR A N 1
ATOM 1312 C CA . THR A 1 174 ? -13.030 6.459 19.532 1.00 93.56 174 THR A CA 1
ATOM 1313 C C . THR A 1 174 ? -11.643 6.600 18.912 1.00 93.56 174 THR A C 1
ATOM 1315 O O . THR A 1 174 ? -11.207 7.713 18.624 1.00 93.56 174 THR A O 1
ATOM 1318 N N . ARG A 1 175 ? -10.955 5.480 18.695 1.00 95.38 175 ARG A N 1
ATOM 1319 C CA . ARG A 1 175 ? -9.641 5.432 18.043 1.00 95.38 175 ARG A CA 1
ATOM 1320 C C . ARG A 1 175 ? -9.511 4.197 17.162 1.00 95.38 175 ARG A C 1
ATOM 1322 O O . ARG A 1 175 ? -10.305 3.265 17.270 1.00 95.38 175 ARG A O 1
ATOM 1329 N N . ILE A 1 176 ? -8.475 4.183 16.337 1.00 97.56 176 ILE A N 1
ATOM 1330 C CA . ILE A 1 176 ? -8.019 2.992 15.624 1.00 97.56 176 ILE A CA 1
ATOM 1331 C C . ILE A 1 176 ? -6.700 2.515 16.227 1.00 97.56 176 ILE A C 1
ATOM 1333 O O . ILE A 1 176 ? -5.886 3.320 16.676 1.00 97.56 176 ILE A O 1
ATOM 1337 N N . GLU A 1 177 ? -6.504 1.204 16.263 1.00 97.88 177 GLU A N 1
ATOM 1338 C CA . GLU A 1 177 ? -5.273 0.576 16.738 1.00 97.88 177 GLU A CA 1
ATOM 1339 C C . GLU A 1 177 ? -4.770 -0.410 15.691 1.00 97.88 177 GLU A C 1
ATOM 1341 O O . GLU A 1 177 ? -5.497 -1.327 15.309 1.00 97.88 177 GLU A O 1
ATOM 1346 N N . LEU A 1 178 ? -3.528 -0.241 15.238 1.00 98.31 178 LEU A N 1
ATOM 1347 C CA . LEU A 1 178 ? -2.901 -1.176 14.312 1.00 98.31 178 LEU A CA 1
ATOM 1348 C C . LEU A 1 178 ? -2.774 -2.552 14.973 1.00 98.31 178 LEU A C 1
ATOM 1350 O O . LEU A 1 178 ? -2.205 -2.685 16.056 1.00 98.31 178 LEU A O 1
ATOM 1354 N N . THR A 1 179 ? -3.300 -3.580 14.316 1.00 98.44 179 THR A N 1
ATOM 1355 C CA . THR A 1 179 ? -3.218 -4.973 14.785 1.00 98.44 179 THR A CA 1
ATOM 1356 C C . THR A 1 179 ? -2.302 -5.837 13.938 1.00 98.44 179 THR A C 1
ATOM 1358 O O . THR A 1 179 ? -1.759 -6.815 14.448 1.00 98.44 179 THR A O 1
ATOM 1361 N N . TRP A 1 180 ? -2.111 -5.470 12.672 1.00 98.56 180 TRP A N 1
ATOM 1362 C CA . TRP A 1 180 ? -1.178 -6.115 11.761 1.00 98.56 180 TRP A CA 1
ATOM 1363 C C . TRP A 1 180 ? -0.845 -5.187 10.588 1.00 98.56 180 TRP A C 1
ATOM 1365 O O . TRP A 1 180 ? -1.698 -4.411 10.161 1.00 98.56 180 TRP A O 1
ATOM 1375 N N . ASP A 1 181 ? 0.369 -5.311 10.059 1.00 98.62 181 ASP A N 1
ATOM 1376 C CA . ASP A 1 181 ? 0.826 -4.698 8.813 1.00 98.62 181 ASP A CA 1
ATOM 1377 C C . ASP A 1 181 ? 1.635 -5.730 8.016 1.00 98.62 181 ASP A C 1
ATOM 1379 O O . ASP A 1 181 ? 2.393 -6.506 8.609 1.00 98.62 181 ASP A O 1
ATOM 1383 N N . SER A 1 182 ? 1.512 -5.735 6.687 1.00 98.38 182 SER A N 1
ATOM 1384 C CA . SER A 1 182 ? 2.256 -6.668 5.829 1.00 98.38 182 SER A CA 1
ATOM 1385 C C . SER A 1 182 ? 3.768 -6.403 5.790 1.00 98.38 182 SER A C 1
ATOM 1387 O O . SER A 1 182 ? 4.514 -7.185 5.198 1.00 98.38 182 SER A O 1
ATOM 1389 N N . GLY A 1 183 ? 4.262 -5.313 6.387 1.00 97.44 183 GLY A N 1
ATOM 1390 C CA . GLY A 1 183 ? 5.673 -4.936 6.333 1.00 97.44 183 GLY A CA 1
ATOM 1391 C C . GLY A 1 183 ? 6.122 -4.781 4.883 1.00 97.44 183 GLY A C 1
ATOM 1392 O O . GLY A 1 183 ? 5.420 -4.147 4.102 1.00 97.44 183 GLY A O 1
ATOM 1393 N N . SER A 1 184 ? 7.247 -5.398 4.517 1.00 97.38 184 SER A N 1
ATOM 1394 C CA . SER A 1 184 ? 7.710 -5.487 3.118 1.00 97.38 184 SER A CA 1
ATOM 1395 C C . SER A 1 184 ? 7.293 -6.779 2.398 1.00 97.38 184 SER A C 1
ATOM 1397 O O . SER A 1 184 ? 7.926 -7.178 1.422 1.00 97.38 184 SER A O 1
ATOM 1399 N N . GLU A 1 185 ? 6.282 -7.511 2.881 1.00 97.81 185 GLU A N 1
ATOM 1400 C CA . GLU A 1 185 ? 5.871 -8.782 2.259 1.00 97.81 185 GLU A CA 1
ATOM 1401 C C . GLU A 1 185 ? 5.406 -8.607 0.807 1.00 97.81 185 GLU A C 1
ATOM 1403 O O . GLU A 1 185 ? 5.688 -9.474 -0.019 1.00 97.81 185 GLU A O 1
ATOM 1408 N N . MET A 1 186 ? 4.789 -7.468 0.477 1.00 98.25 186 MET A N 1
ATOM 1409 C CA . MET A 1 186 ? 4.388 -7.136 -0.893 1.00 98.25 186 MET A CA 1
ATOM 1410 C C . MET A 1 186 ? 5.600 -6.980 -1.820 1.00 98.25 186 MET A C 1
ATOM 1412 O O . MET A 1 186 ? 5.723 -7.722 -2.792 1.00 98.25 186 MET A O 1
ATOM 1416 N N . GLU A 1 187 ? 6.550 -6.103 -1.484 1.00 97.38 187 GLU A N 1
ATOM 1417 C CA . GLU A 1 187 ? 7.774 -5.919 -2.280 1.00 97.38 187 GLU A CA 1
ATOM 1418 C C . GLU A 1 187 ? 8.589 -7.218 -2.382 1.00 97.38 187 GLU A C 1
ATOM 1420 O O . GLU A 1 187 ? 9.035 -7.593 -3.467 1.00 97.38 187 GLU A O 1
ATOM 1425 N N . ARG A 1 188 ? 8.729 -7.979 -1.285 1.00 97.75 188 ARG A N 1
ATOM 1426 C CA . ARG A 1 188 ? 9.410 -9.287 -1.318 1.00 97.75 188 ARG A CA 1
ATOM 1427 C C . ARG A 1 188 ? 8.713 -10.258 -2.268 1.00 97.75 188 ARG A C 1
ATOM 1429 O O . ARG A 1 188 ? 9.378 -10.941 -3.040 1.00 97.75 188 ARG A O 1
ATOM 1436 N N . THR A 1 189 ? 7.384 -10.299 -2.242 1.00 98.19 189 THR A N 1
ATOM 1437 C CA . THR A 1 189 ? 6.595 -11.159 -3.130 1.00 98.19 189 THR A CA 1
ATOM 1438 C C . THR A 1 189 ? 6.757 -10.751 -4.590 1.00 98.19 189 THR A C 1
ATOM 1440 O O . THR A 1 189 ? 6.954 -11.629 -5.431 1.00 98.19 189 THR A O 1
ATOM 1443 N N . LEU A 1 190 ? 6.723 -9.451 -4.902 1.00 97.50 190 LEU A N 1
ATOM 1444 C CA . LEU A 1 190 ? 6.974 -8.952 -6.255 1.00 97.50 190 LEU A CA 1
ATOM 1445 C C . LEU A 1 190 ? 8.376 -9.327 -6.732 1.00 97.50 190 LEU A C 1
ATOM 1447 O O . LEU A 1 190 ? 8.514 -9.918 -7.799 1.00 97.50 190 LEU A O 1
ATOM 1451 N N . ARG A 1 191 ? 9.404 -9.079 -5.917 1.00 96.56 191 ARG A N 1
ATOM 1452 C CA . ARG A 1 191 ? 10.794 -9.425 -6.241 1.00 96.56 191 ARG A CA 1
ATOM 1453 C C . ARG A 1 191 ? 10.942 -10.916 -6.543 1.00 96.56 191 ARG A C 1
ATOM 1455 O O . ARG A 1 191 ? 11.604 -11.290 -7.506 1.00 96.56 191 ARG A O 1
ATOM 1462 N N . ASP A 1 192 ? 10.329 -11.764 -5.722 1.00 96.12 192 ASP A N 1
ATOM 1463 C CA . ASP A 1 192 ? 10.534 -13.210 -5.790 1.00 96.12 192 ASP A CA 1
ATOM 1464 C C . ASP A 1 192 ? 9.671 -13.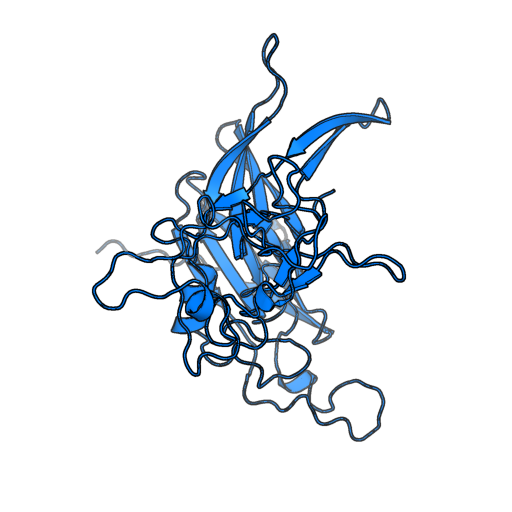884 -6.872 1.00 96.12 192 ASP A C 1
ATOM 1466 O O . ASP A 1 192 ? 10.076 -14.904 -7.432 1.00 96.12 192 ASP A O 1
ATOM 1470 N N . ARG A 1 193 ? 8.476 -13.352 -7.165 1.00 96.38 193 ARG A N 1
ATOM 1471 C CA . ARG A 1 193 ? 7.493 -14.000 -8.057 1.00 96.38 193 ARG A CA 1
ATOM 1472 C C . ARG A 1 193 ? 7.267 -13.279 -9.378 1.00 96.38 193 ARG A C 1
ATOM 1474 O O . ARG A 1 193 ? 6.858 -13.927 -10.336 1.00 96.38 193 ARG A O 1
ATOM 1481 N N . MET A 1 194 ? 7.509 -11.974 -9.429 1.00 94.81 194 MET A N 1
ATOM 1482 C CA . MET A 1 194 ? 7.278 -11.138 -10.605 1.00 94.81 194 MET A CA 1
ATOM 1483 C C . MET A 1 194 ? 8.387 -10.080 -10.764 1.00 94.81 194 MET A C 1
ATOM 1485 O O . MET A 1 194 ? 8.086 -8.893 -10.858 1.00 94.81 194 MET A O 1
ATOM 1489 N N . PRO A 1 195 ? 9.678 -10.475 -10.803 1.00 94.50 195 PRO A N 1
ATOM 1490 C CA . PRO A 1 195 ? 10.801 -9.535 -10.733 1.00 94.50 195 PRO A CA 1
ATOM 1491 C C . PRO A 1 195 ? 10.776 -8.476 -11.838 1.00 94.50 195 PRO A C 1
ATOM 1493 O O . PRO A 1 195 ? 11.100 -7.328 -11.580 1.00 94.50 195 PRO A O 1
ATOM 1496 N N . LEU A 1 196 ? 10.330 -8.826 -13.048 1.00 93.88 196 LEU A N 1
ATOM 1497 C CA . LEU A 1 196 ? 10.222 -7.880 -14.168 1.00 93.88 196 LEU A CA 1
ATOM 1498 C C . LEU A 1 196 ? 9.107 -6.833 -13.997 1.00 93.88 196 LEU A C 1
ATOM 1500 O O . LEU A 1 196 ? 9.068 -5.874 -14.758 1.00 93.88 196 LEU A O 1
ATOM 1504 N N . ALA A 1 197 ? 8.207 -7.024 -13.030 1.00 94.81 197 ALA A N 1
ATOM 1505 C CA . ALA A 1 197 ? 7.193 -6.050 -12.630 1.00 94.81 197 ALA A CA 1
ATOM 1506 C C . ALA A 1 197 ? 7.434 -5.514 -11.204 1.00 94.81 197 ALA A C 1
ATOM 1508 O O . ALA A 1 197 ? 6.543 -4.891 -10.631 1.00 94.81 197 ALA A O 1
ATOM 1509 N N . PHE A 1 198 ? 8.601 -5.782 -10.603 1.00 96.88 198 PHE A N 1
ATOM 1510 C CA . PHE A 1 198 ? 8.943 -5.263 -9.279 1.00 96.88 198 PHE A CA 1
ATOM 1511 C C . PHE A 1 198 ? 8.871 -3.737 -9.293 1.00 96.88 198 PHE A C 1
ATOM 1513 O O . PHE A 1 198 ? 9.542 -3.139 -10.128 1.00 96.88 198 PHE A O 1
ATOM 1520 N N . ASN A 1 199 ? 8.046 -3.146 -8.418 1.00 96.69 199 ASN A N 1
ATOM 1521 C CA . ASN A 1 199 ? 7.817 -1.698 -8.315 1.00 96.69 199 ASN A CA 1
ATOM 1522 C C . ASN A 1 199 ? 7.720 -1.008 -9.692 1.00 96.69 199 ASN A C 1
ATOM 1524 O O . ASN A 1 199 ? 8.349 0.018 -9.941 1.00 96.69 199 ASN A O 1
ATOM 1528 N N . ALA A 1 200 ? 7.005 -1.646 -10.622 1.00 95.06 200 ALA A N 1
ATOM 1529 C CA . ALA A 1 200 ? 6.898 -1.192 -12.001 1.00 95.06 200 ALA A CA 1
ATOM 1530 C C . ALA A 1 200 ? 5.894 -0.050 -12.163 1.00 95.06 200 ALA A C 1
ATOM 1532 O O . ALA A 1 200 ? 5.040 0.126 -11.311 1.00 95.06 200 ALA A O 1
ATOM 1533 N N . ASP A 1 201 ? 5.951 0.675 -13.282 1.00 91.69 201 ASP A N 1
ATOM 1534 C CA . ASP A 1 201 ? 4.910 1.614 -13.737 1.00 91.69 201 ASP A CA 1
ATOM 1535 C C . ASP A 1 201 ? 3.927 0.889 -14.699 1.00 91.69 201 ASP A C 1
ATOM 1537 O O . ASP A 1 201 ? 4.192 -0.212 -15.208 1.00 91.69 201 ASP A O 1
ATOM 1541 N N . ASN A 1 202 ? 2.788 1.521 -14.971 1.00 85.88 202 ASN A N 1
ATOM 1542 C CA . ASN A 1 202 ? 1.775 1.134 -15.951 1.00 85.88 202 ASN A CA 1
ATOM 1543 C C . ASN A 1 202 ? 1.960 1.800 -17.323 1.00 85.88 202 ASN A C 1
ATOM 1545 O O . ASN A 1 202 ? 1.508 1.252 -18.327 1.00 85.88 202 ASN A O 1
ATOM 1549 N N . ARG A 1 203 ? 2.637 2.958 -17.409 1.00 80.38 203 ARG A N 1
ATOM 1550 C CA . ARG A 1 203 ? 2.831 3.677 -18.693 1.00 80.38 203 ARG A CA 1
ATOM 1551 C C . ARG A 1 203 ? 3.727 2.935 -19.678 1.00 80.38 203 ARG A C 1
ATOM 1553 O O . ARG A 1 203 ? 3.591 3.084 -20.889 1.00 80.38 203 ARG A O 1
ATOM 1560 N N . LYS A 1 204 ? 4.692 2.182 -19.158 1.00 85.31 204 LYS A N 1
ATOM 1561 C CA . LYS A 1 204 ? 5.583 1.312 -19.926 1.00 85.31 204 LYS A CA 1
ATOM 1562 C C . LYS A 1 204 ? 5.610 -0.031 -19.240 1.00 85.31 204 LYS A C 1
ATOM 1564 O O . LYS A 1 204 ? 5.624 -0.092 -18.017 1.00 85.31 204 LYS A O 1
ATOM 1569 N N . ASN A 1 205 ? 5.656 -1.099 -20.024 1.00 86.88 205 ASN A N 1
ATOM 1570 C CA . ASN A 1 205 ? 5.652 -2.431 -19.442 1.00 86.88 205 ASN A CA 1
ATOM 1571 C C . ASN A 1 205 ? 7.036 -2.859 -18.933 1.00 86.88 205 ASN A C 1
ATOM 1573 O O . ASN A 1 205 ? 7.142 -3.535 -17.916 1.00 86.88 205 ASN A O 1
ATOM 1577 N N . SER A 1 206 ? 8.092 -2.425 -19.628 1.00 85.38 206 SER A N 1
ATOM 1578 C CA . SER A 1 206 ? 9.492 -2.578 -19.228 1.00 85.38 206 SER A CA 1
ATOM 1579 C C . SER A 1 206 ? 9.897 -1.457 -18.265 1.00 85.38 206 SER A C 1
ATOM 1581 O O . SER A 1 206 ? 10.647 -0.552 -18.637 1.00 85.38 206 SER A O 1
ATOM 1583 N N . SER A 1 207 ? 9.331 -1.483 -17.068 1.00 91.25 207 SER A N 1
ATOM 1584 C CA . SER A 1 207 ? 9.443 -0.413 -16.068 1.00 91.25 207 SER A CA 1
ATOM 1585 C C . SER A 1 207 ? 9.837 -0.947 -14.698 1.00 91.25 207 SER A C 1
ATOM 1587 O O . SER A 1 207 ? 9.549 -0.316 -13.692 1.00 91.25 207 SER A O 1
ATOM 1589 N N . GLN A 1 208 ? 10.464 -2.129 -14.649 1.00 93.88 208 GLN A N 1
ATOM 1590 C CA . GLN A 1 208 ? 10.991 -2.696 -13.411 1.00 93.88 208 GLN A CA 1
ATOM 1591 C C . GLN A 1 208 ? 11.743 -1.616 -12.627 1.00 93.88 208 GLN A C 1
ATOM 1593 O O . GLN A 1 208 ? 12.673 -1.019 -13.166 1.00 93.88 208 GLN A O 1
ATOM 1598 N N . ASP A 1 209 ? 11.352 -1.446 -11.365 1.00 95.00 209 ASP A N 1
ATOM 1599 C CA . ASP A 1 209 ? 11.952 -0.550 -10.377 1.00 95.00 209 ASP A CA 1
ATOM 1600 C C . ASP A 1 209 ? 11.639 0.950 -10.548 1.00 95.00 209 ASP A C 1
ATOM 1602 O O . ASP A 1 209 ? 12.038 1.756 -9.711 1.00 95.00 209 ASP A O 1
ATOM 1606 N N . ASP A 1 210 ? 10.867 1.346 -11.569 1.00 95.38 210 ASP A N 1
ATOM 1607 C CA . ASP A 1 210 ? 10.560 2.757 -11.871 1.00 95.38 210 ASP A CA 1
ATOM 1608 C C . ASP A 1 210 ? 9.760 3.480 -10.763 1.00 95.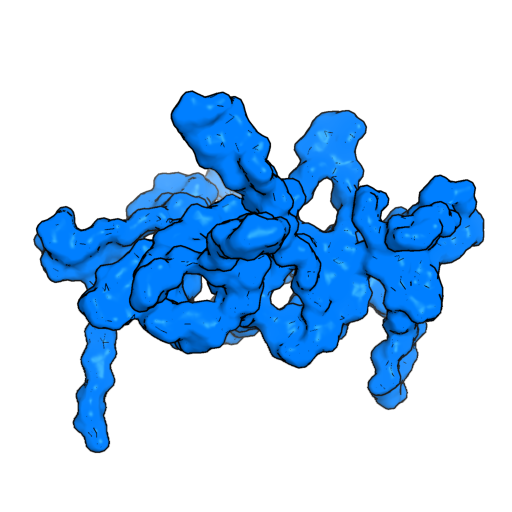38 210 ASP A C 1
ATOM 1610 O O . ASP A 1 210 ? 9.626 4.706 -10.808 1.00 95.38 210 ASP A O 1
ATOM 1614 N N . ARG A 1 211 ? 9.197 2.752 -9.787 1.00 96.38 211 ARG A N 1
ATOM 1615 C CA . ARG A 1 211 ? 8.396 3.301 -8.676 1.00 96.38 211 ARG A CA 1
ATOM 1616 C C . ARG A 1 211 ? 9.034 3.127 -7.301 1.00 96.38 211 ARG A C 1
ATOM 1618 O O . ARG A 1 211 ? 8.441 3.553 -6.306 1.00 96.38 211 ARG A O 1
ATOM 1625 N N . SER A 1 212 ? 10.235 2.560 -7.206 1.00 96.88 212 SER A N 1
ATOM 1626 C CA . SER A 1 212 ? 10.922 2.361 -5.922 1.00 96.88 212 SER A CA 1
ATOM 1627 C C . SER A 1 212 ? 11.329 3.664 -5.237 1.00 96.88 212 SER A C 1
ATOM 1629 O O . SER A 1 212 ? 11.213 3.781 -4.018 1.00 96.88 212 SER A O 1
ATOM 1631 N N . ASP A 1 213 ? 11.690 4.700 -5.998 1.00 96.00 213 ASP A N 1
ATOM 1632 C CA . ASP A 1 213 ? 11.892 6.053 -5.461 1.00 96.00 213 ASP A CA 1
ATOM 1633 C C . ASP A 1 213 ? 10.570 6.799 -5.176 1.00 96.00 213 ASP A C 1
ATOM 1635 O O . ASP A 1 213 ? 10.596 7.947 -4.742 1.00 96.00 213 ASP A O 1
ATOM 1639 N N . ALA A 1 214 ? 9.415 6.152 -5.362 1.00 95.56 214 ALA A N 1
ATOM 1640 C CA . ALA A 1 214 ? 8.081 6.718 -5.173 1.00 95.56 214 ALA A CA 1
ATOM 1641 C C . ALA A 1 214 ? 7.229 5.876 -4.196 1.00 95.56 214 ALA A C 1
ATOM 1643 O O . ALA A 1 214 ? 7.491 5.888 -2.991 1.00 95.56 214 ALA A O 1
ATOM 1644 N N . ARG A 1 215 ? 6.195 5.168 -4.679 1.00 95.25 215 ARG A N 1
ATOM 1645 C CA . ARG A 1 215 ? 5.205 4.432 -3.854 1.00 95.25 215 ARG A CA 1
ATOM 1646 C C . ARG A 1 215 ? 5.431 2.911 -3.858 1.00 95.25 215 ARG A C 1
ATOM 1648 O O . ARG A 1 215 ? 4.728 2.175 -3.172 1.00 95.25 215 ARG A O 1
ATOM 1655 N N . GLY A 1 216 ? 6.460 2.430 -4.557 1.00 96.50 216 GLY A N 1
ATOM 1656 C CA . GLY A 1 216 ? 6.878 1.030 -4.562 1.00 96.50 216 GLY A CA 1
ATOM 1657 C C . GLY A 1 216 ? 5.812 0.086 -5.134 1.00 96.50 216 GLY A C 1
ATOM 1658 O O . GLY A 1 216 ? 5.562 0.134 -6.336 1.00 96.50 216 GLY A O 1
ATOM 1659 N N . PRO A 1 217 ? 5.209 -0.805 -4.320 1.00 96.62 217 PRO A N 1
ATOM 1660 C CA . PRO A 1 217 ? 4.268 -1.812 -4.804 1.00 96.62 217 PRO A CA 1
ATOM 1661 C C . PRO A 1 217 ? 2.860 -1.274 -5.111 1.00 96.62 217 PRO A C 1
ATOM 1663 O O . PRO A 1 217 ? 2.097 -2.019 -5.721 1.00 96.62 217 PRO A O 1
ATOM 1666 N N . GLU A 1 218 ? 2.521 -0.051 -4.674 1.00 96.44 218 GLU A N 1
ATOM 1667 C CA . GLU A 1 218 ? 1.240 0.646 -4.941 1.00 96.44 218 GLU A CA 1
ATOM 1668 C C . GLU A 1 218 ? -0.006 -0.243 -4.726 1.00 96.44 218 GLU A C 1
ATOM 1670 O O . GLU A 1 218 ? -0.683 -0.630 -5.683 1.00 96.44 218 GLU A O 1
ATOM 1675 N N . PRO A 1 219 ? -0.274 -0.673 -3.471 1.00 97.62 219 PRO A N 1
ATOM 1676 C CA . PRO A 1 219 ? -1.500 -1.391 -3.142 1.00 97.62 219 PRO A CA 1
ATOM 1677 C C . PRO A 1 219 ? -2.712 -0.461 -3.228 1.00 97.62 219 PRO A C 1
ATOM 1679 O O . PRO A 1 219 ? -2.717 0.563 -2.563 1.00 97.62 219 PRO A O 1
ATOM 1682 N N . GLU A 1 220 ? -3.759 -0.896 -3.923 1.00 95.94 220 GLU A N 1
ATOM 1683 C CA . GLU A 1 220 ? -4.853 -0.024 -4.368 1.00 95.94 220 GLU A CA 1
ATOM 1684 C C . GLU A 1 220 ? -6.205 -0.478 -3.804 1.00 95.94 220 GLU A C 1
ATOM 1686 O O . GLU A 1 220 ? -6.581 -0.153 -2.678 1.00 95.94 220 GLU A O 1
ATOM 1691 N N . GLY A 1 221 ? -6.920 -1.339 -4.531 1.00 96.62 221 GLY A N 1
ATOM 1692 C CA . GLY A 1 221 ? -8.194 -1.882 -4.088 1.00 96.62 221 GLY A CA 1
ATOM 1693 C C . GLY A 1 221 ? -8.071 -2.923 -2.986 1.00 96.62 221 GLY A C 1
ATOM 1694 O O . GLY A 1 221 ? -7.194 -3.788 -3.004 1.00 96.62 221 GLY A O 1
ATOM 1695 N N . VAL A 1 222 ? -9.051 -2.928 -2.079 1.00 98.19 222 VAL A N 1
ATOM 1696 C CA . VAL A 1 222 ? -9.218 -3.964 -1.051 1.00 98.19 222 VAL A CA 1
ATOM 1697 C C . VAL A 1 222 ? -10.607 -4.581 -1.122 1.00 98.19 222 VAL A C 1
ATOM 1699 O O . VAL A 1 222 ? -11.615 -3.879 -1.142 1.00 98.19 222 VAL A O 1
ATOM 1702 N N . ALA A 1 223 ? -10.674 -5.909 -1.041 1.00 98.25 223 ALA A N 1
ATOM 1703 C CA . ALA A 1 223 ? -11.906 -6.628 -0.732 1.00 98.25 223 ALA A CA 1
ATOM 1704 C C . ALA A 1 223 ? -11.682 -7.622 0.410 1.00 98.25 223 ALA A C 1
ATOM 1706 O O . ALA A 1 223 ? -10.606 -8.195 0.561 1.00 98.25 223 ALA A O 1
ATOM 1707 N N . VAL A 1 224 ? -12.720 -7.862 1.210 1.00 97.94 224 VAL A N 1
ATOM 1708 C CA . VAL A 1 224 ? -12.694 -8.864 2.283 1.00 97.94 224 VAL A CA 1
ATOM 1709 C C . VAL A 1 224 ? -13.895 -9.778 2.123 1.00 97.94 224 VAL A C 1
ATOM 1711 O O . VAL A 1 224 ? -15.019 -9.307 1.953 1.00 97.94 224 VAL A O 1
ATOM 1714 N N . ALA A 1 225 ? -13.676 -11.088 2.191 1.00 96.06 225 ALA A N 1
ATOM 1715 C CA . ALA A 1 225 ? -14.754 -12.059 2.069 1.00 96.06 225 ALA A CA 1
ATOM 1716 C C . ALA A 1 225 ? -14.559 -13.268 2.978 1.00 96.06 225 ALA A C 1
ATOM 1718 O O . ALA A 1 225 ? -13.444 -13.741 3.194 1.00 96.06 225 ALA A O 1
ATOM 1719 N N . MET A 1 226 ? -15.679 -13.810 3.458 1.00 94.31 226 MET A N 1
ATOM 1720 C CA . MET A 1 226 ? -15.708 -15.147 4.039 1.00 94.31 226 MET A CA 1
ATOM 1721 C C . MET A 1 226 ? -15.780 -16.175 2.912 1.00 94.31 226 MET A C 1
ATOM 1723 O O . MET A 1 226 ? -16.731 -16.195 2.128 1.00 94.31 226 MET A O 1
ATOM 1727 N N . ILE A 1 227 ? -14.771 -17.033 2.843 1.00 92.25 227 ILE A N 1
ATOM 1728 C CA . ILE A 1 227 ? -14.655 -18.119 1.878 1.00 92.25 227 ILE A CA 1
ATOM 1729 C C . ILE A 1 227 ? -14.569 -19.407 2.683 1.00 92.25 227 ILE A C 1
ATOM 1731 O O . ILE A 1 227 ? -13.559 -19.705 3.322 1.00 92.25 227 ILE A O 1
ATOM 1735 N N . SER A 1 228 ? -15.677 -20.146 2.701 1.00 88.19 228 SER A N 1
ATOM 1736 C CA . SER A 1 228 ? -15.892 -21.221 3.673 1.00 88.19 228 SER A CA 1
ATOM 1737 C C . SER A 1 228 ? -15.759 -20.660 5.100 1.00 88.19 228 SER A C 1
ATOM 1739 O O . SER A 1 228 ? -16.492 -19.737 5.449 1.00 88.19 228 SER A O 1
ATOM 1741 N N . ASN A 1 229 ? -14.816 -21.156 5.906 1.00 90.38 229 ASN A N 1
ATOM 1742 C CA . ASN A 1 229 ? -14.558 -20.658 7.262 1.00 90.38 229 ASN A CA 1
ATOM 1743 C C . ASN A 1 229 ? -13.355 -19.706 7.343 1.00 90.38 229 ASN A C 1
ATOM 1745 O O . ASN A 1 229 ? -12.947 -19.348 8.445 1.00 90.38 229 ASN A O 1
ATOM 1749 N N . HIS A 1 230 ? -12.797 -19.299 6.200 1.00 94.06 230 HIS A N 1
ATOM 1750 C CA . HIS A 1 230 ? -11.628 -18.430 6.145 1.00 94.06 230 HIS A CA 1
ATOM 1751 C C . HIS A 1 230 ? -12.030 -17.009 5.773 1.00 94.06 230 HIS A C 1
ATOM 1753 O O . HIS A 1 230 ? -12.779 -16.802 4.816 1.00 94.06 230 HIS A O 1
ATOM 1759 N N . ARG A 1 231 ? -11.522 -16.018 6.506 1.00 96.75 231 ARG A N 1
ATOM 1760 C CA . ARG A 1 231 ? -11.644 -14.611 6.114 1.00 96.75 231 ARG A CA 1
ATOM 1761 C C . ARG A 1 231 ? -10.469 -14.257 5.219 1.00 96.75 231 ARG A C 1
ATOM 1763 O O . ARG A 1 231 ? -9.358 -14.133 5.715 1.00 96.75 231 ARG A O 1
ATOM 1770 N N . ILE A 1 232 ? -10.710 -14.063 3.930 1.00 97.81 232 ILE A N 1
ATOM 1771 C CA . ILE A 1 232 ? -9.660 -13.698 2.980 1.00 97.81 232 ILE A CA 1
ATOM 1772 C C . ILE A 1 232 ? -9.715 -12.199 2.703 1.00 97.81 232 ILE A C 1
ATOM 1774 O O . ILE A 1 232 ? -10.775 -11.658 2.384 1.00 97.81 232 ILE A O 1
ATOM 1778 N N . ILE A 1 233 ? -8.563 -11.550 2.838 1.00 98.44 233 ILE A N 1
ATOM 1779 C CA . ILE A 1 233 ? -8.296 -10.191 2.378 1.00 98.44 233 ILE A CA 1
ATOM 1780 C C . ILE A 1 233 ? -7.669 -10.293 0.991 1.00 98.44 233 ILE A C 1
ATOM 1782 O O . ILE A 1 233 ? -6.717 -11.050 0.812 1.00 98.44 233 ILE A O 1
ATOM 1786 N N . PHE A 1 234 ? -8.184 -9.518 0.047 1.00 98.62 234 PHE A N 1
ATOM 1787 C CA . PHE A 1 234 ? -7.660 -9.338 -1.302 1.00 98.62 234 PHE A CA 1
ATOM 1788 C C . PHE A 1 234 ? -7.161 -7.905 -1.436 1.00 98.62 234 PHE A C 1
ATOM 1790 O O . PHE A 1 234 ? -7.883 -6.990 -1.042 1.00 98.62 234 PHE A O 1
ATOM 1797 N N . VAL A 1 235 ? -5.966 -7.723 -1.992 1.00 98.81 235 VAL A N 1
ATOM 1798 C CA . VAL A 1 235 ? -5.369 -6.405 -2.243 1.00 98.81 235 VAL A CA 1
ATOM 1799 C C . VAL A 1 235 ? -4.836 -6.358 -3.667 1.00 98.81 235 VAL A C 1
ATOM 1801 O O . VAL A 1 235 ? -3.999 -7.189 -4.026 1.00 98.81 235 VAL A O 1
ATOM 1804 N N . GLY A 1 236 ? -5.344 -5.433 -4.476 1.00 98.38 236 GLY A N 1
ATOM 1805 C CA . GLY A 1 236 ? -4.855 -5.163 -5.826 1.00 98.38 236 GLY A CA 1
ATOM 1806 C C . GLY A 1 236 ? -3.575 -4.339 -5.770 1.00 98.38 236 GLY A C 1
ATOM 1807 O O . GLY A 1 236 ? -3.390 -3.574 -4.831 1.00 98.38 236 GLY A O 1
ATOM 1808 N N . LEU A 1 237 ? -2.683 -4.527 -6.738 1.00 98.00 237 LEU A N 1
ATOM 1809 C CA . LEU A 1 237 ? -1.504 -3.676 -6.915 1.00 98.00 237 LEU A CA 1
ATOM 1810 C C . LEU A 1 237 ? -1.685 -2.911 -8.218 1.00 98.00 237 LEU A C 1
ATOM 1812 O O . LEU A 1 237 ? -1.596 -3.541 -9.275 1.00 98.00 237 LEU A O 1
ATOM 1816 N N . GLU A 1 238 ? -1.946 -1.607 -8.154 1.00 95.75 238 GLU A N 1
ATOM 1817 C CA . GLU A 1 238 ? -2.321 -0.801 -9.323 1.00 95.75 238 GLU A CA 1
ATOM 1818 C C . GLU A 1 238 ? -1.253 -0.925 -10.412 1.00 95.75 238 GLU A C 1
ATOM 1820 O O . GLU A 1 238 ? -1.545 -1.261 -11.565 1.00 95.75 238 GLU A O 1
ATOM 1825 N N . ARG A 1 239 ? 0.015 -0.705 -10.045 1.00 95.31 239 ARG A N 1
ATOM 1826 C CA . ARG A 1 239 ? 1.103 -0.673 -11.022 1.00 95.31 239 ARG A CA 1
ATOM 1827 C C . ARG A 1 239 ? 1.660 -2.045 -11.361 1.00 95.31 239 ARG A C 1
ATOM 1829 O O . ARG A 1 239 ? 1.483 -2.556 -12.465 1.00 95.31 239 ARG A O 1
ATOM 1836 N N . ALA A 1 240 ? 2.325 -2.695 -10.409 1.00 94.62 240 ALA A N 1
ATOM 1837 C CA . ALA A 1 240 ? 2.944 -4.003 -10.641 1.00 94.62 240 ALA A CA 1
ATOM 1838 C C . ALA A 1 240 ? 1.930 -5.060 -11.134 1.00 94.62 240 ALA A C 1
ATOM 1840 O O . ALA A 1 240 ? 2.289 -6.004 -11.850 1.00 94.62 240 ALA A O 1
ATOM 1841 N N . GLY A 1 241 ? 0.652 -4.870 -10.805 1.00 95.50 241 GLY A N 1
ATOM 1842 C CA . GLY A 1 241 ? -0.448 -5.702 -11.247 1.00 95.50 241 GLY A CA 1
ATOM 1843 C C . GLY A 1 241 ? -0.662 -6.919 -10.357 1.00 95.50 241 GLY A C 1
ATOM 1844 O O . GLY A 1 241 ? 0.182 -7.333 -9.551 1.00 95.50 241 GLY A O 1
ATOM 1845 N N . GLY A 1 242 ? -1.814 -7.546 -10.564 1.00 96.88 242 GLY A N 1
ATOM 1846 C CA . GLY A 1 242 ? -2.237 -8.717 -9.815 1.00 96.88 242 GLY A CA 1
ATOM 1847 C C . GLY A 1 242 ? -2.875 -8.398 -8.466 1.00 96.88 242 GLY A C 1
ATOM 1848 O O . GLY A 1 242 ? -3.086 -7.247 -8.095 1.00 96.88 242 GLY A O 1
ATOM 1849 N N . VAL A 1 243 ? -3.212 -9.464 -7.742 1.00 98.50 243 VAL A N 1
ATOM 1850 C CA . VAL A 1 243 ? -3.889 -9.393 -6.445 1.00 98.50 243 VAL A CA 1
ATOM 1851 C C . VAL A 1 243 ? -3.179 -10.303 -5.456 1.00 98.50 243 VAL A C 1
ATOM 1853 O O . VAL A 1 243 ? -2.965 -11.496 -5.711 1.00 98.50 243 VAL A O 1
ATOM 1856 N N . MET A 1 244 ? -2.813 -9.735 -4.313 1.00 98.50 244 MET A N 1
ATOM 1857 C CA . MET A 1 244 ? -2.284 -10.460 -3.165 1.00 98.50 244 MET A CA 1
ATOM 1858 C C . MET A 1 244 ? -3.404 -10.839 -2.200 1.00 98.50 244 MET A C 1
ATOM 1860 O O . MET A 1 244 ? -4.420 -10.152 -2.096 1.00 98.50 244 MET A O 1
ATOM 1864 N N . MET A 1 245 ? -3.223 -11.959 -1.505 1.00 98.19 245 MET A N 1
ATOM 1865 C CA . MET A 1 245 ? -4.234 -12.536 -0.630 1.00 98.19 245 MET A CA 1
ATOM 1866 C C . MET A 1 245 ? -3.650 -12.922 0.720 1.00 98.19 245 MET A C 1
ATOM 1868 O O . MET A 1 245 ? -2.602 -13.569 0.786 1.00 98.19 245 MET A O 1
ATOM 1872 N N . TRP A 1 246 ? -4.394 -12.629 1.783 1.00 98.38 246 TRP A N 1
ATOM 1873 C CA . TRP A 1 246 ? -4.093 -13.070 3.143 1.00 98.38 246 TRP A CA 1
ATOM 1874 C C . TRP A 1 246 ? -5.310 -13.723 3.783 1.00 98.38 246 TRP A C 1
ATOM 1876 O O . TRP A 1 246 ? -6.417 -13.194 3.709 1.00 98.38 246 TRP A O 1
ATOM 1886 N N . ASP A 1 247 ? -5.099 -14.842 4.467 1.00 97.81 247 ASP A N 1
ATOM 1887 C CA . ASP A 1 247 ? -6.073 -15.387 5.405 1.00 97.81 247 ASP A CA 1
ATOM 1888 C C . ASP A 1 247 ? -5.979 -14.624 6.731 1.00 97.81 247 ASP A C 1
ATOM 1890 O O . ASP A 1 247 ? -5.050 -14.819 7.513 1.00 97.81 247 ASP A O 1
ATOM 1894 N N . ALA A 1 248 ? -6.955 -13.754 6.974 1.00 98.00 248 ALA A N 1
ATOM 1895 C CA . ALA A 1 248 ? -7.141 -12.951 8.176 1.00 98.00 248 ALA A CA 1
ATOM 1896 C C . ALA A 1 248 ? -8.254 -13.507 9.081 1.00 98.00 248 ALA A C 1
ATOM 1898 O O . ALA A 1 248 ? -8.964 -12.756 9.765 1.00 98.00 248 ALA A O 1
ATOM 1899 N N . THR A 1 249 ? -8.434 -14.833 9.099 1.00 97.62 249 THR A N 1
ATOM 1900 C CA . THR A 1 249 ? -9.311 -15.496 10.080 1.00 97.62 249 THR A CA 1
ATOM 1901 C C . THR A 1 249 ? -8.887 -15.128 11.499 1.00 97.62 249 THR A C 1
ATOM 1903 O O . THR A 1 249 ? -9.736 -14.779 12.316 1.00 97.62 249 THR A O 1
ATOM 1906 N N . ASN A 1 250 ? -7.573 -15.088 11.754 1.00 97.50 250 ASN A N 1
ATOM 1907 C CA . ASN A 1 250 ? -7.003 -14.370 12.888 1.00 97.50 250 ASN A CA 1
ATOM 1908 C C . ASN A 1 250 ? -6.566 -12.954 12.445 1.00 97.50 250 ASN A C 1
ATOM 1910 O O . ASN A 1 250 ? -5.529 -12.825 11.789 1.00 97.50 250 ASN A O 1
ATOM 1914 N N . PRO A 1 251 ? -7.296 -11.887 12.822 1.00 97.50 251 PRO A N 1
ATOM 1915 C CA . PRO A 1 251 ? -7.024 -10.532 12.342 1.00 97.50 251 PRO A CA 1
ATOM 1916 C C . PRO A 1 251 ? -5.735 -9.918 12.905 1.00 97.50 251 PRO A C 1
ATOM 1918 O O . PRO A 1 251 ? -5.269 -8.913 12.383 1.00 97.50 251 PRO A O 1
ATOM 1921 N N . THR A 1 252 ? -5.131 -10.501 13.947 1.00 97.88 252 THR A N 1
ATOM 1922 C CA . THR A 1 252 ? -3.849 -10.022 14.498 1.00 97.88 252 THR A CA 1
ATOM 1923 C C . THR A 1 252 ? -2.649 -10.789 13.948 1.00 97.88 252 THR A C 1
ATOM 1925 O O . THR A 1 252 ? -1.508 -10.485 14.287 1.00 97.88 252 THR A O 1
ATOM 1928 N N . LYS A 1 253 ? -2.890 -11.853 13.175 1.00 97.81 253 LYS A N 1
ATOM 1929 C CA . LYS A 1 253 ? -1.839 -12.657 12.552 1.00 97.81 253 LYS A CA 1
ATOM 1930 C C . LYS A 1 253 ? -2.321 -13.268 11.229 1.00 97.81 253 LYS A C 1
ATOM 1932 O O . LYS A 1 253 ? -2.442 -14.495 11.149 1.00 97.81 253 LYS A O 1
ATOM 1937 N N . PRO A 1 254 ? -2.613 -12.443 10.210 1.00 98.12 254 PRO A N 1
ATOM 1938 C CA . PRO A 1 254 ? -2.908 -12.939 8.880 1.00 98.12 254 PRO A CA 1
ATOM 1939 C C . PRO A 1 254 ? -1.769 -13.788 8.314 1.00 98.12 254 PRO A C 1
ATOM 1941 O O . PRO A 1 254 ? -0.596 -13.577 8.630 1.00 98.12 254 PRO A O 1
ATOM 1944 N N . ILE A 1 255 ? -2.124 -14.750 7.467 1.00 97.94 255 ILE A N 1
ATOM 1945 C CA . ILE A 1 255 ? -1.182 -15.642 6.789 1.00 97.94 255 ILE A CA 1
ATOM 1946 C C . ILE A 1 255 ? -1.269 -15.373 5.293 1.00 97.94 255 ILE A C 1
ATOM 1948 O O . ILE A 1 255 ? -2.359 -15.411 4.726 1.00 97.94 255 ILE A O 1
ATOM 1952 N N . PHE A 1 256 ? -0.130 -15.129 4.645 1.00 97.81 256 PHE A N 1
ATOM 1953 C CA . PHE A 1 256 ? -0.080 -14.954 3.198 1.00 97.81 256 PHE A CA 1
ATOM 1954 C C . PHE A 1 256 ? -0.622 -16.201 2.483 1.00 97.81 256 PHE A C 1
ATOM 1956 O O . PHE A 1 256 ? -0.075 -17.299 2.610 1.00 97.81 256 PHE A O 1
ATOM 1963 N N . ALA A 1 257 ? -1.714 -16.031 1.743 1.00 95.56 257 ALA A N 1
ATOM 1964 C CA . ALA A 1 257 ? -2.422 -17.102 1.050 1.00 95.56 257 ALA A CA 1
ATOM 1965 C C . ALA A 1 257 ? -1.966 -17.239 -0.409 1.00 95.56 257 ALA A C 1
ATOM 1967 O O . ALA A 1 257 ? -1.996 -18.333 -0.972 1.00 95.56 257 ALA A O 1
ATOM 1968 N N . GLY A 1 258 ? -1.505 -16.149 -1.027 1.00 95.62 258 GLY A N 1
ATOM 1969 C CA . GLY A 1 258 ? -0.961 -16.197 -2.375 1.00 95.62 258 GLY A CA 1
ATOM 1970 C C . GLY A 1 258 ? -0.954 -14.857 -3.090 1.00 95.62 258 GLY A C 1
ATOM 1971 O O . GLY A 1 258 ? -1.415 -13.842 -2.584 1.00 95.62 258 GLY A O 1
ATOM 1972 N N . TYR A 1 259 ? -0.430 -14.894 -4.307 1.00 97.50 259 TYR A N 1
ATOM 1973 C CA . TYR A 1 259 ? -0.400 -13.781 -5.242 1.00 97.50 259 TYR A CA 1
ATOM 1974 C C . TYR A 1 259 ? -0.618 -14.349 -6.635 1.00 97.50 259 TYR A C 1
ATOM 1976 O O . TYR A 1 259 ? 0.008 -15.358 -6.982 1.00 97.50 259 TYR A O 1
ATOM 1984 N N . PHE A 1 260 ? -1.501 -13.725 -7.406 1.00 95.12 260 PHE A N 1
ATOM 1985 C CA . PHE A 1 260 ? -1.658 -14.007 -8.825 1.00 95.12 260 PHE A CA 1
ATOM 1986 C C . PHE A 1 260 ? -1.522 -12.711 -9.616 1.00 95.12 260 PHE A C 1
ATOM 1988 O O . PHE A 1 260 ? -2.007 -11.667 -9.191 1.00 95.12 260 PHE A O 1
ATOM 1995 N N . ASN A 1 261 ? -0.887 -12.794 -10.778 1.00 95.62 261 ASN A N 1
ATOM 1996 C CA . ASN A 1 261 ? -0.745 -11.689 -11.711 1.00 95.62 261 ASN A CA 1
ATOM 1997 C C . ASN A 1 261 ? -0.828 -12.249 -13.132 1.00 95.62 261 ASN A C 1
ATOM 1999 O O . ASN A 1 261 ? -0.205 -13.269 -13.429 1.00 95.62 261 ASN A O 1
ATOM 2003 N N . ARG A 1 262 ? -1.646 -11.622 -13.980 1.00 94.06 262 ARG A N 1
ATOM 2004 C CA . ARG A 1 262 ? -1.831 -12.010 -15.385 1.00 94.06 262 ARG A CA 1
ATOM 2005 C C . ARG A 1 262 ? -1.098 -11.090 -16.359 1.00 94.06 262 ARG A C 1
ATOM 2007 O O . ARG A 1 262 ? -1.196 -11.329 -17.558 1.00 94.06 262 ARG A O 1
ATOM 2014 N N . ARG A 1 263 ? -0.383 -10.080 -15.856 1.00 93.94 263 ARG A N 1
ATOM 2015 C CA . ARG A 1 263 ? 0.449 -9.173 -16.646 1.00 93.94 263 ARG A CA 1
ATOM 2016 C C . ARG A 1 263 ? 1.534 -9.960 -17.380 1.00 93.94 263 ARG A C 1
ATOM 2018 O O . ARG A 1 263 ? 2.337 -10.646 -16.751 1.00 93.94 263 ARG A O 1
ATOM 2025 N N . ASP A 1 264 ? 1.589 -9.831 -18.698 1.00 94.38 264 ASP A N 1
ATOM 2026 C CA . ASP A 1 264 ? 2.716 -10.281 -19.512 1.00 94.38 264 ASP A CA 1
ATOM 2027 C C . ASP A 1 264 ? 3.695 -9.116 -19.681 1.00 94.38 264 ASP A C 1
ATOM 2029 O O . ASP A 1 264 ? 3.438 -8.180 -20.435 1.00 94.38 264 ASP A O 1
ATOM 2033 N N . THR A 1 265 ? 4.828 -9.160 -18.977 1.00 92.81 265 THR A N 1
ATOM 2034 C CA . THR A 1 265 ? 5.845 -8.093 -18.985 1.00 92.81 265 THR A CA 1
ATOM 2035 C C . THR A 1 265 ? 6.672 -8.027 -20.273 1.00 92.81 265 THR A C 1
ATOM 2037 O O . THR A 1 265 ? 7.488 -7.118 -20.427 1.00 92.81 265 THR A O 1
ATOM 2040 N N . SER A 1 266 ? 6.484 -8.960 -21.213 1.00 93.00 266 SER A N 1
ATOM 2041 C CA . SER A 1 266 ? 7.196 -8.969 -22.498 1.00 93.00 266 SER A CA 1
ATOM 2042 C C . SER A 1 266 ? 6.545 -8.092 -23.575 1.00 93.00 266 SER A C 1
ATOM 2044 O O . SER A 1 266 ? 7.166 -7.816 -24.605 1.00 93.00 266 SER A O 1
ATOM 2046 N N . ILE A 1 267 ? 5.311 -7.635 -23.346 1.00 94.00 267 ILE A N 1
ATOM 2047 C CA . ILE A 1 267 ? 4.555 -6.820 -24.301 1.00 94.00 267 ILE A CA 1
ATOM 2048 C C . ILE A 1 267 ? 5.048 -5.372 -24.287 1.00 94.00 267 ILE A C 1
ATOM 2050 O O . ILE A 1 267 ? 5.074 -4.722 -23.247 1.00 94.00 267 ILE A O 1
ATOM 2054 N N . ASP A 1 268 ? 5.414 -4.845 -25.452 1.00 90.88 268 ASP A N 1
ATOM 2055 C CA . ASP A 1 268 ? 5.825 -3.448 -25.603 1.00 90.88 268 ASP A CA 1
ATOM 2056 C C . ASP A 1 268 ? 4.601 -2.524 -25.689 1.00 90.88 268 ASP A C 1
ATOM 2058 O O . ASP A 1 268 ? 3.860 -2.561 -26.672 1.00 90.88 268 ASP A O 1
ATOM 2062 N N . LEU A 1 269 ? 4.416 -1.696 -24.658 1.00 91.38 269 LEU A N 1
ATOM 2063 C CA . LEU A 1 269 ? 3.344 -0.699 -24.560 1.00 91.38 269 LEU A CA 1
ATOM 2064 C C . LEU A 1 269 ? 3.773 0.704 -25.024 1.00 91.38 269 LEU A C 1
ATOM 2066 O O . LEU A 1 269 ? 3.045 1.667 -24.819 1.00 91.38 269 LEU A O 1
ATOM 2070 N N . THR A 1 270 ? 4.958 0.859 -25.619 1.00 89.75 270 THR A N 1
ATOM 2071 C CA . THR A 1 270 ? 5.437 2.168 -26.102 1.00 89.75 270 THR A CA 1
ATOM 2072 C C . THR A 1 270 ? 5.052 2.468 -27.549 1.00 89.75 270 THR A C 1
ATOM 2074 O O . THR A 1 270 ? 5.278 3.580 -28.026 1.00 89.75 270 THR A O 1
ATOM 2077 N N . VAL A 1 271 ? 4.486 1.482 -28.247 1.00 89.38 271 VAL A N 1
ATOM 2078 C CA . VAL A 1 271 ? 4.074 1.592 -29.645 1.00 89.38 271 VAL A CA 1
ATOM 2079 C C . VAL A 1 271 ? 2.613 2.025 -29.717 1.00 89.38 271 VAL A C 1
ATOM 2081 O O . VAL A 1 271 ? 1.730 1.325 -29.227 1.00 89.38 271 VAL A O 1
ATOM 2084 N N . ASP A 1 272 ? 2.403 3.171 -30.350 1.00 91.31 272 ASP A N 1
ATOM 2085 C CA . ASP A 1 272 ? 1.109 3.762 -30.687 1.00 91.31 272 ASP A CA 1
ATOM 2086 C C . ASP A 1 272 ? 1.250 4.335 -32.109 1.00 91.31 272 ASP A C 1
ATOM 2088 O O . ASP A 1 272 ? 1.843 5.400 -32.323 1.00 91.31 272 ASP A O 1
ATOM 2092 N N . VAL A 1 273 ? 0.857 3.542 -33.109 1.00 94.44 273 VAL A N 1
ATOM 2093 C CA . VAL A 1 273 ? 1.028 3.871 -34.532 1.00 94.44 273 VAL A CA 1
ATOM 2094 C C . VAL A 1 273 ? -0.028 4.862 -35.014 1.00 94.44 273 VAL A C 1
ATOM 2096 O O . VAL A 1 273 ? 0.267 5.660 -35.912 1.00 94.44 273 VAL A O 1
ATOM 2099 N N . ASP A 1 274 ? -1.243 4.816 -34.468 1.00 92.25 274 ASP A N 1
ATOM 2100 C CA . ASP A 1 274 ? -2.347 5.682 -34.891 1.00 92.25 274 ASP A CA 1
ATOM 2101 C C . ASP A 1 274 ? -2.416 7.018 -34.122 1.00 92.25 274 ASP A C 1
ATOM 2103 O O . ASP A 1 274 ? -3.026 7.977 -34.612 1.00 92.25 274 ASP A O 1
ATOM 2107 N N . GLY A 1 275 ? -1.680 7.132 -33.014 1.00 90.50 275 GLY A N 1
ATOM 2108 C CA . GLY A 1 275 ? -1.489 8.343 -32.227 1.00 90.50 275 GLY A CA 1
ATOM 2109 C C . GLY A 1 275 ? -2.661 8.669 -31.304 1.00 90.50 275 GLY A C 1
ATOM 2110 O O . GLY A 1 275 ? -2.817 9.839 -30.922 1.00 90.50 275 GLY A O 1
ATOM 2111 N N . ASP A 1 276 ? -3.508 7.692 -30.980 1.00 92.56 276 ASP A N 1
ATOM 2112 C CA . ASP A 1 276 ? -4.685 7.882 -30.131 1.00 92.56 276 ASP A CA 1
ATOM 2113 C C . ASP A 1 276 ? -4.364 7.914 -28.620 1.00 92.56 276 ASP A C 1
ATOM 2115 O O . ASP A 1 276 ? -5.237 8.254 -27.812 1.00 92.56 276 ASP A O 1
ATOM 2119 N N . LYS A 1 277 ? -3.087 7.708 -28.255 1.00 89.50 277 LYS A N 1
ATOM 2120 C CA . LYS A 1 277 ? -2.540 7.604 -26.890 1.00 89.50 277 LYS A CA 1
ATOM 2121 C C . LYS A 1 277 ? -2.908 6.311 -26.164 1.00 89.50 277 LYS A C 1
ATOM 2123 O O . LYS A 1 277 ? -2.742 6.243 -24.942 1.00 89.50 277 LYS A O 1
ATOM 2128 N N . VAL A 1 278 ? -3.365 5.300 -26.887 1.00 89.31 278 VAL A N 1
ATOM 2129 C CA . VAL A 1 278 ? -3.583 3.940 -26.408 1.00 89.31 278 VAL A CA 1
ATOM 2130 C C . VAL A 1 278 ? -2.538 3.042 -27.073 1.00 89.31 278 VAL A C 1
ATOM 2132 O O . VAL A 1 278 ? -2.421 3.019 -28.292 1.00 89.31 278 VAL A O 1
ATOM 2135 N N . PRO A 1 279 ? -1.741 2.280 -26.306 1.00 91.94 279 PRO A N 1
ATOM 2136 C CA . PRO A 1 279 ? -0.783 1.369 -26.914 1.00 91.94 279 PRO A CA 1
ATOM 2137 C C . PRO A 1 279 ? -1.468 0.325 -27.805 1.00 91.94 279 PRO A C 1
ATOM 2139 O O . PRO A 1 279 ? -2.380 -0.373 -27.355 1.00 91.94 279 PRO A O 1
ATOM 2142 N N . ASP A 1 280 ? -0.950 0.117 -29.019 1.00 92.25 280 ASP A N 1
ATOM 2143 C CA . ASP A 1 280 ? -1.518 -0.818 -30.008 1.00 92.25 280 ASP A CA 1
ATOM 2144 C C . ASP A 1 280 ? -1.623 -2.260 -29.476 1.00 92.25 280 ASP A C 1
ATOM 2146 O O . ASP A 1 280 ? -2.454 -3.054 -29.917 1.00 92.25 280 ASP A O 1
ATOM 2150 N N . LYS A 1 281 ? -0.748 -2.616 -28.528 1.00 93.12 281 LYS A N 1
ATOM 2151 C CA . LYS A 1 281 ? -0.656 -3.951 -27.918 1.00 93.12 281 LYS A CA 1
ATOM 2152 C C . LYS A 1 281 ? -1.243 -4.027 -26.512 1.00 93.12 281 LYS A C 1
ATOM 2154 O O . LYS A 1 281 ? -0.994 -5.001 -25.803 1.00 93.12 281 LYS A O 1
ATOM 2159 N N . LEU A 1 282 ? -2.020 -3.032 -26.085 1.00 92.44 282 LEU A N 1
ATOM 2160 C CA . LEU A 1 282 ? -2.606 -3.015 -24.742 1.00 92.44 282 LEU A CA 1
ATOM 2161 C C . LEU A 1 282 ? -3.441 -4.274 -24.460 1.00 92.44 282 LEU A C 1
ATOM 2163 O O . LEU A 1 282 ? -3.348 -4.837 -23.377 1.00 92.44 282 LEU A O 1
ATOM 2167 N N . ALA A 1 283 ? -4.188 -4.773 -25.447 1.00 91.19 283 ALA A N 1
ATOM 2168 C CA . ALA A 1 283 ? -4.997 -5.985 -25.296 1.00 91.19 283 ALA A CA 1
ATOM 2169 C C . ALA A 1 283 ? -4.171 -7.269 -25.061 1.00 91.19 283 ALA A C 1
ATOM 2171 O O . ALA A 1 283 ? -4.703 -8.246 -24.531 1.00 91.19 283 ALA A O 1
ATOM 2172 N N . ASP A 1 284 ? -2.886 -7.274 -25.431 1.00 94.00 284 ASP A N 1
ATOM 2173 C CA . ASP A 1 284 ? -2.005 -8.438 -25.303 1.00 94.00 284 ASP A CA 1
ATOM 2174 C C . ASP A 1 284 ? -1.331 -8.518 -23.921 1.00 94.00 284 ASP A C 1
ATOM 2176 O O . ASP A 1 284 ? -0.827 -9.577 -23.551 1.00 94.00 284 ASP A O 1
ATOM 2180 N N . VAL A 1 285 ? -1.326 -7.429 -23.133 1.00 93.50 285 VAL A N 1
ATOM 2181 C CA . VAL A 1 285 ? -0.619 -7.363 -21.835 1.00 93.50 285 VAL A CA 1
ATOM 2182 C C . VAL A 1 285 ? -1.289 -8.184 -20.729 1.00 93.50 285 VAL A C 1
ATOM 2184 O O . VAL A 1 285 ? -0.674 -8.447 -19.698 1.00 93.50 285 VAL A O 1
ATOM 2187 N N . GLY A 1 286 ? -2.543 -8.596 -20.918 1.00 94.31 286 GLY A N 1
ATOM 2188 C CA . GLY A 1 286 ? -3.352 -9.213 -19.870 1.00 94.31 286 GLY A CA 1
ATOM 2189 C C . GLY A 1 286 ? -3.999 -8.174 -18.952 1.00 94.31 286 GLY A C 1
ATOM 2190 O O . GLY A 1 286 ? -4.546 -7.183 -19.425 1.00 94.31 286 GLY A O 1
ATOM 2191 N N . ASP A 1 287 ? -3.983 -8.433 -17.643 1.00 94.88 287 ASP A N 1
ATOM 2192 C CA . ASP A 1 287 ? -4.613 -7.566 -16.639 1.00 94.88 287 ASP A CA 1
ATOM 2193 C C . ASP A 1 287 ? -3.603 -6.528 -16.114 1.00 94.88 287 ASP A C 1
ATOM 2195 O O . ASP A 1 287 ? -2.560 -6.903 -15.573 1.00 94.88 287 ASP A O 1
ATOM 2199 N N . LEU A 1 288 ? -3.920 -5.237 -16.267 1.00 94.50 288 LEU A N 1
ATOM 2200 C CA . LEU A 1 288 ? -3.074 -4.103 -15.861 1.00 94.50 288 LEU A CA 1
ATOM 2201 C C . LEU A 1 288 ? -3.907 -2.975 -15.236 1.00 94.50 288 LEU A C 1
ATOM 2203 O O . LEU A 1 288 ? -4.938 -2.603 -15.804 1.00 94.50 288 LEU A O 1
ATOM 2207 N N . GLY A 1 289 ? -3.440 -2.415 -14.116 1.00 95.38 289 GLY A N 1
ATOM 2208 C CA . GLY A 1 289 ? -4.188 -1.431 -13.329 1.00 95.38 289 GLY A CA 1
ATOM 2209 C C . GLY A 1 289 ? -5.311 -2.000 -12.453 1.00 95.38 289 GLY A C 1
ATOM 2210 O O . GLY A 1 289 ? -6.424 -1.507 -12.606 1.00 95.38 289 GLY A O 1
ATOM 2211 N N . PRO A 1 290 ? -5.127 -3.056 -11.626 1.00 96.94 290 PRO A N 1
ATOM 2212 C CA . PRO A 1 290 ? -6.150 -3.467 -10.662 1.00 96.94 290 PRO A CA 1
ATOM 2213 C C . PRO A 1 290 ? -6.563 -2.320 -9.729 1.00 96.94 290 PRO A C 1
ATOM 2215 O O . PRO A 1 290 ? -5.777 -1.896 -8.892 1.00 96.94 290 PRO A O 1
ATOM 2218 N N . GLU A 1 291 ? -7.820 -1.910 -9.846 1.00 93.31 291 GLU A N 1
ATOM 2219 C CA . GLU A 1 291 ? -8.451 -0.836 -9.075 1.00 93.31 291 GLU A CA 1
ATOM 2220 C C . GLU A 1 291 ? -9.504 -1.448 -8.139 1.00 93.31 291 GLU A C 1
ATOM 2222 O O . GLU A 1 291 ? -9.215 -2.003 -7.083 1.00 93.31 291 GLU A O 1
ATOM 2227 N N . GLY A 1 292 ? -10.765 -1.472 -8.579 1.00 94.81 292 GLY A N 1
ATOM 2228 C CA . GLY A 1 292 ? -11.871 -2.041 -7.825 1.00 94.81 292 GLY A CA 1
ATOM 2229 C C . GLY A 1 292 ? -11.800 -3.565 -7.708 1.00 94.81 292 GLY A C 1
ATOM 2230 O O . GLY A 1 292 ? -11.725 -4.288 -8.706 1.00 94.81 292 GLY A O 1
ATOM 2231 N N . LEU A 1 293 ? -11.946 -4.056 -6.476 1.00 98.12 293 LEU A N 1
ATOM 2232 C CA . LEU A 1 293 ? -12.119 -5.473 -6.164 1.00 98.12 293 LEU A CA 1
ATOM 2233 C C . LEU A 1 293 ? -13.520 -5.747 -5.614 1.00 98.12 293 LEU A C 1
ATOM 2235 O O . LEU A 1 293 ? -14.028 -5.026 -4.755 1.00 98.12 293 LEU A O 1
ATOM 2239 N N . LEU A 1 294 ? -14.136 -6.842 -6.057 1.00 97.06 294 LEU A N 1
ATOM 2240 C CA . LEU A 1 294 ? -15.417 -7.316 -5.533 1.00 97.06 294 LEU A CA 1
ATOM 2241 C C . LEU A 1 294 ? -15.395 -8.833 -5.390 1.00 97.06 294 LEU A C 1
ATOM 2243 O O . LEU A 1 294 ? -14.992 -9.541 -6.306 1.00 97.06 294 LEU A O 1
ATOM 2247 N N . VAL A 1 295 ? -15.914 -9.352 -4.279 1.00 97.50 295 VAL A N 1
ATOM 2248 C CA . VAL A 1 295 ? -16.135 -10.793 -4.126 1.00 97.50 295 VAL A CA 1
ATOM 2249 C C . VAL A 1 295 ? -17.626 -11.100 -4.191 1.00 97.50 295 VAL A C 1
ATOM 2251 O O . VAL A 1 295 ? -18.414 -10.628 -3.372 1.00 97.50 295 VAL A O 1
ATOM 2254 N N . ILE A 1 296 ? -18.017 -11.933 -5.152 1.00 97.25 296 ILE A N 1
ATOM 2255 C CA . ILE A 1 296 ? -19.367 -12.483 -5.268 1.00 97.25 296 ILE A CA 1
ATOM 2256 C C . ILE A 1 296 ? -19.403 -13.801 -4.481 1.00 97.25 296 ILE A C 1
ATOM 2258 O O . ILE A 1 296 ? -18.664 -14.729 -4.821 1.00 97.25 296 ILE A O 1
ATOM 2262 N N . PRO A 1 297 ? -20.248 -13.938 -3.444 1.00 95.44 297 PRO A N 1
ATOM 2263 C CA . PRO A 1 297 ? -20.301 -15.160 -2.648 1.00 95.44 297 PRO A CA 1
ATOM 2264 C C . PRO A 1 297 ? -20.844 -16.346 -3.457 1.00 95.44 297 PRO A C 1
ATOM 2266 O O . PRO A 1 297 ? -21.650 -16.183 -4.374 1.00 95.44 297 PRO A O 1
ATOM 2269 N N . ALA A 1 298 ? -20.468 -17.566 -3.059 1.00 94.31 298 ALA A N 1
ATOM 2270 C CA . ALA A 1 298 ? -20.873 -18.812 -3.723 1.00 94.31 298 ALA A CA 1
ATOM 2271 C C . ALA A 1 298 ? -22.395 -18.960 -3.903 1.00 94.31 298 ALA A C 1
ATOM 2273 O O . ALA A 1 298 ? -22.860 -19.480 -4.918 1.00 94.31 298 ALA A O 1
ATOM 2274 N N . SER A 1 299 ? -23.181 -18.482 -2.933 1.00 95.25 299 SER A N 1
ATOM 2275 C CA . SER A 1 299 ? -24.648 -18.503 -2.973 1.00 95.25 299 SER A CA 1
ATOM 2276 C C . SER A 1 299 ? -25.226 -17.686 -4.133 1.00 95.25 299 SER A C 1
ATOM 2278 O O . SER A 1 299 ? -26.240 -18.087 -4.708 1.00 95.25 299 SER A O 1
ATOM 2280 N N . SER A 1 300 ? -24.550 -16.598 -4.508 1.00 96.50 300 SER A N 1
ATOM 2281 C CA . SER A 1 300 ? -24.928 -15.678 -5.588 1.00 96.50 300 SER A CA 1
ATOM 2282 C C . SER A 1 300 ? -24.172 -15.935 -6.895 1.00 96.50 300 SER A C 1
ATOM 2284 O O . SER A 1 300 ? -24.442 -15.279 -7.897 1.00 96.50 300 SER A O 1
ATOM 2286 N N . SER A 1 301 ? -23.236 -16.885 -6.904 1.00 96.19 301 SER A N 1
ATOM 2287 C CA . SER A 1 301 ? -22.408 -17.204 -8.065 1.00 96.19 301 SER A CA 1
ATOM 2288 C C . SER A 1 301 ? -23.054 -18.263 -8.977 1.00 96.19 301 SER A C 1
ATOM 2290 O O . SER A 1 301 ? -23.643 -19.238 -8.481 1.00 96.19 301 SER A O 1
ATOM 2292 N N . PRO A 1 302 ? -22.920 -18.136 -10.315 1.00 94.56 302 PRO A N 1
ATOM 2293 C CA . PRO A 1 302 ? -23.358 -19.162 -11.261 1.00 94.56 302 PRO A CA 1
ATOM 2294 C C . PRO A 1 302 ? -22.545 -20.462 -11.150 1.00 94.56 302 PRO A C 1
ATOM 2296 O O . PRO A 1 302 ? -23.091 -21.533 -11.410 1.00 94.56 302 PRO A O 1
ATOM 2299 N N . THR A 1 303 ? -21.280 -20.397 -10.716 1.00 94.19 303 THR A N 1
ATOM 2300 C CA . THR A 1 303 ? -20.395 -21.570 -10.565 1.00 94.19 303 THR A CA 1
ATOM 2301 C C . THR A 1 303 ? -20.562 -22.272 -9.219 1.00 94.19 303 THR A C 1
ATOM 2303 O O . THR A 1 303 ? -19.972 -23.328 -8.994 1.00 94.19 303 THR A O 1
ATOM 2306 N N . LYS A 1 304 ? -21.364 -21.699 -8.306 1.00 93.50 304 LYS A N 1
ATOM 2307 C CA . LYS A 1 304 ? -21.485 -22.130 -6.899 1.00 93.50 304 LYS A CA 1
ATOM 2308 C C . LYS A 1 304 ? -20.164 -22.108 -6.130 1.00 93.50 304 LYS A C 1
ATOM 2310 O O . LYS A 1 304 ? -20.051 -22.724 -5.074 1.00 93.50 304 LYS A O 1
ATOM 2315 N N . ARG A 1 305 ? -19.194 -21.343 -6.627 1.00 94.00 305 ARG A N 1
ATOM 2316 C CA . ARG A 1 305 ? -17.948 -20.993 -5.947 1.00 94.00 305 ARG A CA 1
ATOM 2317 C C . ARG A 1 305 ? -17.878 -19.478 -5.791 1.00 94.00 305 ARG A C 1
ATOM 2319 O O . ARG A 1 305 ? -18.483 -18.776 -6.603 1.00 94.00 305 ARG A O 1
ATOM 2326 N N . PRO A 1 306 ? -17.209 -18.952 -4.755 1.00 95.88 306 PRO A N 1
ATOM 2327 C CA . PRO A 1 306 ? -16.975 -17.519 -4.663 1.00 95.88 306 PRO A CA 1
ATOM 2328 C C . PRO A 1 306 ? -16.185 -17.040 -5.884 1.00 95.88 306 PRO A C 1
ATOM 2330 O O . PRO A 1 306 ? -15.280 -17.742 -6.332 1.00 95.88 306 PRO A O 1
ATOM 2333 N N . ILE A 1 307 ? -16.533 -15.868 -6.410 1.00 97.38 307 ILE A N 1
ATOM 2334 C CA . ILE A 1 307 ? -15.854 -15.258 -7.557 1.00 97.38 307 ILE A CA 1
ATOM 2335 C C . ILE A 1 307 ? -15.205 -13.955 -7.101 1.00 97.38 307 ILE A C 1
ATOM 2337 O O . ILE A 1 307 ? -15.905 -13.088 -6.582 1.00 97.38 307 ILE A O 1
ATOM 2341 N N . LEU A 1 308 ? -13.901 -13.800 -7.324 1.00 97.81 308 LEU A N 1
ATOM 2342 C CA . LEU A 1 308 ? -13.239 -12.497 -7.275 1.00 97.81 308 LEU A CA 1
ATOM 2343 C C . LEU A 1 308 ? -13.407 -11.813 -8.632 1.00 97.81 308 LEU A C 1
ATOM 2345 O O . LEU A 1 308 ? -13.061 -12.385 -9.663 1.00 97.81 308 LEU A O 1
ATOM 2349 N N . VAL A 1 309 ? -13.918 -10.593 -8.615 1.00 98.12 309 VAL A N 1
ATOM 2350 C CA . VAL A 1 309 ? -13.978 -9.681 -9.751 1.00 98.12 309 VAL A CA 1
ATOM 2351 C C . VAL A 1 309 ? -12.885 -8.637 -9.560 1.00 98.12 309 VAL A C 1
ATOM 2353 O O . VAL A 1 309 ? -12.807 -8.020 -8.496 1.00 98.12 309 VAL A O 1
ATOM 2356 N N . VAL A 1 310 ? -12.058 -8.456 -10.585 1.00 98.25 310 VAL A N 1
ATOM 2357 C CA . VAL A 1 310 ? -10.972 -7.472 -10.628 1.00 98.25 310 VAL A CA 1
ATOM 2358 C C . VAL A 1 310 ? -11.236 -6.523 -11.790 1.00 98.25 310 VAL A C 1
ATOM 2360 O O . VAL A 1 310 ? -11.301 -6.965 -12.941 1.00 98.25 310 VAL A O 1
ATOM 2363 N N . CYS A 1 311 ? -11.419 -5.242 -11.481 1.00 97.75 311 CYS A N 1
ATOM 2364 C CA . CYS A 1 311 ? -11.519 -4.169 -12.464 1.00 97.75 311 CYS A CA 1
ATOM 2365 C C . CYS A 1 311 ? -10.111 -3.660 -12.775 1.00 97.75 311 CYS A C 1
ATOM 2367 O O . CYS A 1 311 ? -9.443 -3.172 -11.869 1.00 97.75 311 CYS A O 1
ATOM 2369 N N . ASN A 1 312 ? -9.669 -3.776 -14.027 1.00 96.75 312 ASN A N 1
ATOM 2370 C CA . ASN A 1 312 ? -8.337 -3.350 -14.443 1.00 96.75 312 ASN A CA 1
ATOM 2371 C C . ASN A 1 312 ? -8.453 -2.085 -15.303 1.00 96.75 312 ASN A C 1
ATOM 2373 O O . ASN A 1 312 ? -8.823 -2.173 -16.476 1.00 96.75 312 ASN A O 1
ATOM 2377 N N . GLU A 1 313 ? -8.184 -0.914 -14.729 1.00 94.56 313 GLU A N 1
ATOM 2378 C CA . GLU A 1 313 ? -8.433 0.378 -15.378 1.00 94.56 313 GLU A CA 1
ATOM 2379 C C . GLU A 1 313 ? -7.546 0.585 -16.605 1.00 94.56 313 GLU A C 1
ATOM 2381 O O . GLU A 1 313 ? -8.057 0.852 -17.693 1.00 94.56 313 GLU A O 1
ATOM 2386 N N . VAL A 1 314 ? -6.232 0.393 -16.461 1.00 93.56 314 VAL A N 1
ATOM 2387 C CA . VAL A 1 314 ? -5.266 0.699 -17.529 1.00 93.56 314 VAL A CA 1
ATOM 2388 C C . VAL A 1 314 ? -5.482 -0.185 -18.753 1.00 93.56 314 VAL A C 1
ATOM 2390 O O . VAL A 1 314 ? -5.412 0.291 -19.880 1.00 93.56 314 VAL A O 1
ATOM 2393 N N . SER A 1 315 ? -5.761 -1.472 -18.543 1.00 93.75 315 SER A N 1
ATOM 2394 C CA . SER A 1 315 ? -6.057 -2.417 -19.634 1.00 93.75 315 SER A CA 1
ATOM 2395 C C . SER A 1 315 ? -7.519 -2.391 -20.099 1.00 93.75 315 SER A C 1
ATOM 2397 O O . SER A 1 315 ? -7.843 -2.979 -21.131 1.00 93.75 315 SER A O 1
ATOM 2399 N N . GLY A 1 316 ? -8.417 -1.738 -19.354 1.00 93.50 316 GLY A N 1
ATOM 2400 C CA . GLY A 1 316 ? -9.855 -1.727 -19.626 1.00 93.50 316 GLY A CA 1
ATOM 2401 C C . GLY A 1 316 ? -10.527 -3.103 -19.515 1.00 93.50 316 GLY A C 1
ATOM 2402 O O . GLY A 1 316 ? -11.583 -3.318 -20.117 1.00 93.50 316 GLY A O 1
ATOM 2403 N N . THR A 1 317 ? -9.930 -4.056 -18.789 1.00 94.81 317 THR A N 1
ATOM 2404 C CA . THR A 1 317 ? -10.458 -5.422 -18.653 1.00 94.81 317 THR A CA 1
ATOM 2405 C C . THR A 1 317 ? -11.218 -5.627 -17.343 1.00 94.81 317 THR A C 1
ATOM 2407 O O . THR A 1 317 ? -10.987 -4.967 -16.330 1.00 94.81 317 THR A O 1
ATOM 2410 N N . LEU A 1 318 ? -12.129 -6.603 -17.354 1.00 96.44 318 LEU A N 1
ATOM 2411 C CA . LEU A 1 318 ? -12.783 -7.127 -16.160 1.00 96.44 318 LEU A CA 1
ATOM 2412 C C . LEU A 1 318 ? -12.489 -8.623 -16.064 1.00 96.44 318 LEU A C 1
ATOM 2414 O O . LEU A 1 318 ? -12.929 -9.397 -16.919 1.00 96.44 318 LEU A O 1
ATOM 2418 N N . SER A 1 319 ? -11.773 -9.030 -15.020 1.00 96.25 319 SER A N 1
ATOM 2419 C CA . SER A 1 319 ? -11.353 -10.420 -14.834 1.00 96.25 319 SER A CA 1
ATOM 2420 C C . SER A 1 319 ? -12.092 -11.074 -13.671 1.00 96.25 319 SER A C 1
ATOM 2422 O O . SER A 1 319 ? -12.237 -10.492 -12.598 1.00 96.25 319 SER A O 1
ATOM 2424 N N . LEU A 1 320 ? -12.610 -12.283 -13.907 1.00 96.69 320 LEU A N 1
ATOM 2425 C CA . LEU A 1 320 ? -13.393 -13.056 -12.943 1.00 96.69 320 LEU A CA 1
ATOM 2426 C C . LEU A 1 320 ? -12.657 -14.355 -12.612 1.00 96.69 320 LEU A C 1
ATOM 2428 O O . LEU A 1 320 ? -12.365 -15.152 -13.504 1.00 96.69 320 LEU A O 1
ATOM 2432 N N . PHE A 1 321 ? -12.411 -14.589 -11.327 1.00 95.25 321 PHE A N 1
ATOM 2433 C CA . PHE A 1 321 ? -11.686 -15.753 -10.829 1.00 95.25 321 PHE A CA 1
ATOM 2434 C C . PHE A 1 321 ? -12.562 -16.560 -9.882 1.00 95.25 321 PHE A C 1
ATOM 2436 O O . PHE A 1 321 ? -12.978 -16.055 -8.842 1.00 95.25 321 PHE A O 1
ATOM 2443 N N . ASP A 1 322 ? -12.799 -17.829 -10.211 1.00 94.31 322 ASP A N 1
ATOM 2444 C CA . ASP A 1 322 ? -13.302 -18.796 -9.235 1.00 94.31 322 ASP A CA 1
ATOM 2445 C C . ASP A 1 322 ? -12.263 -18.961 -8.119 1.00 94.31 322 ASP A C 1
ATOM 2447 O O . ASP A 1 322 ? -11.090 -19.237 -8.381 1.00 94.31 322 ASP A O 1
ATOM 2451 N N . ILE A 1 323 ? -12.702 -18.853 -6.869 1.00 91.19 323 ILE A N 1
ATOM 2452 C CA . ILE A 1 323 ? -11.838 -19.044 -5.708 1.00 91.19 323 ILE A CA 1
ATOM 2453 C C . ILE A 1 323 ? -12.067 -20.445 -5.151 1.00 91.19 323 ILE A C 1
ATOM 2455 O O . ILE A 1 323 ? -13.187 -20.827 -4.797 1.00 91.19 323 ILE A O 1
ATOM 2459 N N . THR A 1 324 ? -10.987 -21.212 -5.044 1.00 84.50 324 THR A N 1
ATOM 2460 C CA . THR A 1 324 ? -10.992 -22.550 -4.448 1.00 84.50 324 THR A CA 1
ATOM 2461 C C . THR A 1 324 ? -10.077 -22.586 -3.235 1.00 84.50 324 THR A C 1
ATOM 2463 O O . THR A 1 324 ? -8.923 -22.174 -3.325 1.00 84.50 324 THR A O 1
ATOM 2466 N N . VAL A 1 325 ? -10.564 -23.132 -2.122 1.00 77.12 325 VAL A N 1
ATOM 2467 C CA . VAL A 1 325 ? -9.721 -23.463 -0.969 1.00 77.12 325 VAL A CA 1
ATOM 2468 C C . VAL A 1 325 ? -9.150 -24.854 -1.212 1.00 77.12 325 VAL A C 1
ATOM 2470 O O . VAL A 1 325 ? -9.910 -25.802 -1.409 1.00 77.12 325 VAL A O 1
ATOM 2473 N N . ALA A 1 326 ? -7.825 -24.980 -1.243 1.00 72.00 326 ALA A N 1
ATOM 2474 C CA . ALA A 1 326 ? -7.196 -26.291 -1.289 1.00 72.00 326 ALA A CA 1
ATOM 2475 C C . ALA A 1 326 ? -7.391 -26.970 0.073 1.00 72.00 326 ALA A C 1
ATOM 2477 O O . ALA A 1 326 ? -6.887 -26.482 1.083 1.00 72.00 326 ALA A O 1
ATOM 2478 N N . GLU A 1 327 ? -8.116 -28.088 0.113 1.00 60.47 327 GLU A N 1
ATOM 2479 C CA . GLU A 1 327 ? -8.104 -28.954 1.291 1.00 60.47 327 GLU A CA 1
ATOM 2480 C C . GLU A 1 327 ? -6.705 -29.562 1.402 1.00 60.47 327 GLU A C 1
ATOM 2482 O O . GLU A 1 327 ? -6.264 -30.321 0.534 1.00 60.47 327 GLU A O 1
ATOM 2487 N N . VAL A 1 328 ? -5.967 -29.197 2.450 1.00 54.50 328 VAL A N 1
ATOM 2488 C CA . VAL A 1 328 ? -4.730 -29.900 2.780 1.00 54.50 328 VAL A CA 1
ATOM 2489 C C . VAL A 1 328 ? -5.158 -31.271 3.284 1.00 54.50 328 VAL A C 1
ATOM 2491 O O . VAL A 1 328 ? -5.710 -31.383 4.372 1.00 54.50 328 VAL A O 1
ATOM 2494 N N . ALA A 1 329 ? -4.960 -32.306 2.468 1.00 40.81 329 ALA A N 1
ATOM 2495 C CA . ALA A 1 329 ? -5.156 -33.674 2.918 1.00 40.81 329 ALA A CA 1
ATOM 2496 C C . ALA A 1 329 ? -4.224 -33.923 4.112 1.00 40.81 329 ALA A C 1
ATOM 2498 O O . ALA A 1 329 ? -3.002 -33.812 3.962 1.00 40.81 329 ALA A O 1
ATOM 2499 N N . ASP A 1 330 ? -4.802 -34.225 5.277 1.00 42.56 330 ASP A N 1
ATOM 2500 C CA . ASP A 1 330 ? -4.055 -34.670 6.452 1.00 42.56 330 ASP A CA 1
ATOM 2501 C C . ASP A 1 330 ? -3.114 -35.812 6.031 1.00 42.56 330 ASP A C 1
ATOM 2503 O O . ASP A 1 330 ? -3.554 -36.824 5.474 1.00 42.56 330 ASP A O 1
ATOM 2507 N N . LYS A 1 331 ? -1.809 -35.611 6.234 1.00 36.88 331 LYS A N 1
ATOM 2508 C CA . LYS A 1 331 ? -0.785 -36.650 6.070 1.00 36.88 331 LYS A CA 1
ATOM 2509 C C . LYS A 1 331 ? -0.567 -37.390 7.377 1.00 36.88 331 LYS A C 1
ATOM 2511 O O . LYS A 1 331 ? -0.469 -36.705 8.418 1.00 36.88 331 LYS A O 1
#

pLDDT: mean 90.91, std 11.73, range [36.88, 98.81]

Secondary structure (DSSP, 8-state):
-GGGTEEEEEETTTTEEEEEEE--EEETTSTT--B---TTSSS---B--SEEEE---S-EEEEEETTEEEEEEEE-----EETTEE-EEEGGG---SS-TTS-SB-TTTTT----SSS---HHHHTSTTTGGG-EEESSS--SSSSSSBSSEEES--SEEEEEEEE--BTTBPPEEEEEEE-TTHHHHHHHHH-GGGTT--SS-SS-TTTTTTTTTT-EEEEEEEEETTEEEEEEEETTT-SEEEEE-SSTTS-EEEEEE----TTS-----SS-SSS-TTGGGS-S--EEEEEEE-GGG-TTSS-EEEEEETTTTEEEEEE---------

Foldseek 3Di:
DLQVQWDWDADPVVRDGPDIAHNDKDQQQDPLQFALAALPQPDGDRHRAQAIERQSFADKDWDDDPNWIKIKGFFQFDFDDDPVDGFKDFQLPAAQQPDRVDDQADCVQRPQFDPDPPTGGVVRCLDNSHNVLAIFGPVDACPVPPRHGSHGYAGTSLWMWMWTWDPDDDPRHIYIHTLDINRCVQLVCCCVPPQQLFQAALQWLSGRSVPRSHRTQRWAEWDWDCFPLWIKIWIARQGSGWIWIWGPNPVNDTDGPDTDGQFDSVDTQPDDPPPPSGRPCLLVRGAHGFHYWDWDPLVRDPVSAIWIWTQRVNSRDIDIDGDDDDDPPDD